Protein AF-0000000067790589 (afdb_homodimer)

Structure (mmCIF, N/CA/C/O backbone):
data_AF-0000000067790589-model_v1
#
loop_
_entity.id
_entity.type
_entity.pdbx_description
1 polymer 'Uncharacterized protein'
#
loop_
_atom_site.group_PDB
_atom_site.id
_atom_site.type_symbol
_atom_site.label_atom_id
_atom_site.label_alt_id
_atom_site.label_comp_id
_atom_site.label_asym_id
_atom_site.label_entity_id
_atom_site.label_seq_id
_atom_site.pdbx_PDB_ins_code
_atom_site.Cartn_x
_atom_site.Cartn_y
_atom_site.Cartn_z
_atom_site.occupancy
_atom_site.B_iso_or_equiv
_atom_site.auth_seq_id
_atom_site.auth_comp_id
_atom_site.auth_asym_id
_atom_site.auth_atom_id
_atom_site.pdbx_PDB_model_num
ATOM 1 N N . MET A 1 1 ? -19.859 -0.576 -11.078 1 36.59 1 MET A N 1
ATOM 2 C CA . MET A 1 1 ? -18.656 -1.273 -10.641 1 36.59 1 MET A CA 1
ATOM 3 C C . MET A 1 1 ? -17.875 -1.793 -11.844 1 36.59 1 MET A C 1
ATOM 5 O O . MET A 1 1 ? -18.453 -2.287 -12.805 1 36.59 1 MET A O 1
ATOM 9 N N . THR A 1 2 ? -16.625 -1.281 -12.133 1 49.28 2 THR A N 1
ATOM 10 C CA . THR A 1 2 ? -15.805 -1.494 -13.312 1 49.28 2 THR A CA 1
ATOM 11 C C . THR A 1 2 ? -15.609 -2.984 -13.578 1 49.28 2 THR A C 1
ATOM 13 O O . THR A 1 2 ? -15.547 -3.785 -12.641 1 49.28 2 THR A O 1
ATOM 16 N N . ASP A 1 3 ? -16.203 -3.479 -14.578 1 63.94 3 ASP A N 1
ATOM 17 C CA . ASP A 1 3 ? -15.977 -4.762 -15.234 1 63.94 3 ASP A CA 1
ATOM 18 C C . ASP A 1 3 ? -14.492 -5.137 -15.227 1 63.94 3 ASP A C 1
ATOM 20 O O . ASP A 1 3 ? -13.766 -4.809 -16.156 1 63.94 3 ASP A O 1
ATOM 24 N N . LEU A 1 4 ? -13.922 -5.465 -13.883 1 77.06 4 LEU A N 1
ATOM 25 C CA . LEU A 1 4 ? -12.516 -5.863 -13.805 1 77.06 4 LEU A CA 1
ATOM 26 C C . LEU A 1 4 ? -12.258 -7.094 -14.672 1 77.06 4 LEU A C 1
ATOM 28 O O . LEU A 1 4 ? -12.891 -8.133 -14.484 1 77.06 4 LEU A O 1
ATOM 32 N N . LYS A 1 5 ? -11.672 -6.82 -15.797 1 89.75 5 LYS A N 1
ATOM 33 C CA . LYS A 1 5 ? -11.188 -7.953 -16.578 1 89.75 5 LYS A CA 1
ATOM 34 C C . LYS A 1 5 ? -9.867 -8.477 -16.031 1 89.75 5 LYS A C 1
ATOM 36 O O . LYS A 1 5 ? -8.867 -7.754 -16 1 89.75 5 LYS A O 1
ATOM 41 N N . ILE A 1 6 ? -9.914 -9.758 -15.602 1 95.38 6 ILE A N 1
ATOM 42 C CA . ILE A 1 6 ? -8.773 -10.359 -14.93 1 95.38 6 ILE A CA 1
ATOM 43 C C . ILE A 1 6 ? -8.312 -11.594 -15.703 1 95.38 6 ILE A C 1
ATOM 45 O O . ILE A 1 6 ? -9.125 -12.344 -16.234 1 95.38 6 ILE A O 1
ATOM 49 N N . LYS A 1 7 ? -7.023 -11.688 -15.781 1 95.75 7 L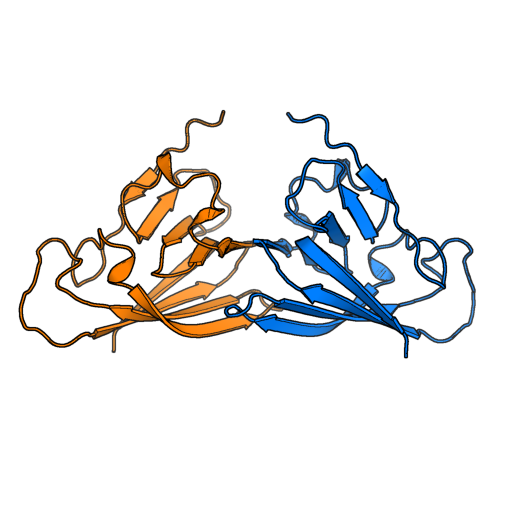YS A N 1
ATOM 50 C CA . LYS A 1 7 ? -6.41 -12.867 -16.375 1 95.75 7 LYS A CA 1
ATOM 51 C C . LYS A 1 7 ? -5.414 -13.516 -15.422 1 95.75 7 LYS A C 1
ATOM 53 O O . LYS A 1 7 ? -4.68 -12.828 -14.719 1 95.75 7 LYS A O 1
ATOM 58 N N . GLU A 1 8 ? -5.414 -14.828 -15.438 1 97.19 8 GLU A N 1
ATOM 59 C CA . GLU A 1 8 ? -4.434 -15.547 -14.633 1 97.19 8 GLU A CA 1
ATOM 60 C C . GLU A 1 8 ? -3.049 -15.492 -15.266 1 97.19 8 GLU A C 1
ATOM 62 O O . GLU A 1 8 ? -2.92 -15.586 -16.484 1 97.19 8 GLU A O 1
ATOM 67 N N . LEU A 1 9 ? -2.055 -15.352 -14.445 1 97.56 9 LEU A N 1
ATOM 68 C CA . LEU A 1 9 ? -0.673 -15.422 -14.906 1 97.56 9 LEU A CA 1
ATOM 69 C C . LEU A 1 9 ? -0.023 -16.734 -14.5 1 97.56 9 LEU A C 1
ATOM 71 O O . LEU A 1 9 ? -0.285 -17.25 -13.406 1 97.56 9 LEU A O 1
ATOM 75 N N . ASP A 1 10 ? 0.866 -17.172 -15.352 1 97.38 10 ASP A N 1
ATOM 76 C CA . ASP A 1 10 ? 1.586 -18.406 -15.062 1 97.38 10 ASP A CA 1
ATOM 77 C C . ASP A 1 10 ? 3.023 -18.109 -14.633 1 97.38 10 ASP A C 1
ATOM 79 O O . ASP A 1 10 ? 3.631 -17.141 -15.094 1 97.38 10 ASP A O 1
ATOM 83 N N . THR A 1 11 ? 3.549 -18.969 -13.789 1 98 11 THR A N 1
ATOM 84 C CA . THR A 1 11 ? 4.98 -19.047 -13.523 1 98 11 THR A CA 1
ATOM 85 C C . THR A 1 11 ? 5.598 -20.219 -14.297 1 98 11 THR A C 1
ATOM 87 O O . THR A 1 11 ? 4.895 -20.938 -15.008 1 98 11 THR A O 1
ATOM 90 N N . LYS A 1 12 ? 6.879 -20.344 -14.141 1 96.88 12 LYS A N 1
ATOM 91 C CA . LYS A 1 12 ? 7.504 -21.5 -14.781 1 96.88 12 LYS A CA 1
ATOM 92 C C . LYS A 1 12 ? 6.984 -22.812 -14.18 1 96.88 12 LYS A C 1
ATOM 94 O O . LYS A 1 12 ? 7.141 -23.875 -14.773 1 96.88 12 LYS A O 1
ATOM 99 N N . TYR A 1 13 ? 6.262 -22.719 -13.055 1 97.12 13 TYR A N 1
ATOM 100 C CA . TYR A 1 13 ? 5.742 -23.906 -12.383 1 97.12 13 TYR A CA 1
ATOM 101 C C . TYR A 1 13 ? 4.246 -24.062 -12.641 1 97.12 13 TYR A C 1
ATOM 103 O O . TYR A 1 13 ? 3.59 -24.906 -12.023 1 97.12 13 TYR A O 1
ATOM 111 N N . GLY A 1 14 ? 3.795 -23.125 -13.547 1 97.31 14 GLY A N 1
ATOM 112 C CA . GLY A 1 14 ? 2.377 -23.188 -13.859 1 97.31 14 GLY A CA 1
ATOM 113 C C . GLY A 1 14 ? 1.562 -22.125 -13.133 1 97.31 14 GLY A C 1
ATOM 114 O O . GLY A 1 14 ? 2.109 -21.125 -12.68 1 97.31 14 GLY A O 1
ATOM 115 N N . ARG A 1 15 ? 0.257 -22.391 -13.117 1 98.06 15 ARG A N 1
ATOM 116 C CA . ARG A 1 15 ? -0.69 -21.453 -12.508 1 98.06 15 ARG A CA 1
ATOM 117 C C . ARG A 1 15 ? -0.821 -21.719 -11.008 1 98.06 15 ARG A C 1
ATOM 119 O O . ARG A 1 15 ? -1.031 -22.859 -10.586 1 98.06 15 ARG A O 1
ATOM 126 N N . ILE A 1 16 ? -0.668 -20.703 -10.297 1 98.06 16 ILE A N 1
ATOM 127 C CA . ILE A 1 16 ? -0.852 -20.844 -8.852 1 98.06 16 ILE A CA 1
ATOM 128 C C . ILE A 1 16 ? -2.326 -20.656 -8.5 1 98.06 16 ILE A C 1
ATOM 130 O O . ILE A 1 16 ? -2.877 -19.562 -8.648 1 98.06 16 ILE A O 1
ATOM 134 N N . PHE A 1 17 ? -2.977 -21.562 -7.992 1 95.44 17 PHE A N 1
ATOM 135 C CA . PHE A 1 17 ? -4.414 -21.438 -7.797 1 95.44 17 PHE A CA 1
ATOM 136 C C . PHE A 1 17 ? -4.746 -21.234 -6.324 1 95.44 17 PHE A C 1
ATOM 138 O O . PHE A 1 17 ? -5.812 -20.719 -5.988 1 95.44 17 PHE A O 1
ATOM 145 N N . SER A 1 18 ? -3.881 -21.656 -5.441 1 92.69 18 SER A N 1
ATOM 146 C CA . SER A 1 18 ? -4.176 -21.547 -4.016 1 92.69 18 SER A CA 1
ATOM 147 C C . SER A 1 18 ? -3.352 -20.453 -3.363 1 92.69 18 SER A C 1
ATOM 149 O O . SER A 1 18 ? -2.125 -20.438 -3.482 1 92.69 18 SER A O 1
ATOM 151 N N . ARG A 1 19 ? -4.027 -19.688 -2.539 1 89.81 19 ARG A N 1
ATOM 152 C CA . ARG A 1 19 ? -3.305 -18.656 -1.805 1 89.81 19 ARG A CA 1
ATOM 153 C C . ARG A 1 19 ? -2.41 -19.266 -0.733 1 89.81 19 ARG A C 1
ATOM 155 O O . ARG A 1 19 ? -1.358 -18.719 -0.405 1 89.81 19 ARG A O 1
ATOM 162 N N . ASP A 1 20 ? -2.729 -20.406 -0.233 1 94.25 20 ASP A N 1
ATOM 163 C CA . ASP A 1 20 ? -1.965 -21.078 0.813 1 94.25 20 ASP A CA 1
ATOM 164 C C . ASP A 1 20 ? -0.622 -21.562 0.282 1 94.25 20 ASP A C 1
ATOM 166 O O . ASP A 1 20 ? 0.265 -21.922 1.059 1 94.25 20 ASP A O 1
ATOM 170 N N . ALA A 1 21 ? -0.488 -21.578 -1.022 1 96.75 21 ALA A N 1
ATOM 171 C CA . ALA A 1 21 ? 0.742 -22.062 -1.645 1 96.75 21 ALA A CA 1
ATOM 172 C C . ALA A 1 21 ? 1.845 -21.016 -1.569 1 96.75 21 ALA A C 1
ATOM 174 O O . ALA A 1 21 ? 3.025 -21.328 -1.743 1 96.75 21 ALA A O 1
ATOM 175 N N . LEU A 1 22 ? 1.503 -19.75 -1.398 1 97.81 22 LEU A N 1
ATOM 176 C CA . LEU A 1 22 ? 2.467 -18.656 -1.395 1 97.81 22 LEU A CA 1
ATOM 177 C C . LEU A 1 22 ? 2.684 -18.125 0.019 1 97.81 22 LEU A C 1
ATOM 179 O O . LEU A 1 22 ? 1.873 -17.344 0.523 1 97.81 22 LEU A O 1
ATOM 183 N N . ILE A 1 23 ? 3.83 -18.484 0.605 1 98.06 23 ILE A N 1
ATOM 184 C CA . ILE A 1 23 ? 4.184 -18 1.934 1 98.06 23 ILE A CA 1
ATOM 185 C C . ILE A 1 23 ? 5.285 -16.938 1.821 1 98.06 23 ILE A C 1
ATOM 187 O O . ILE A 1 23 ? 6.352 -17.203 1.264 1 98.06 23 ILE A O 1
ATOM 191 N N . ILE A 1 24 ? 5.062 -15.797 2.371 1 98.25 24 ILE A N 1
ATOM 192 C CA . ILE A 1 24 ? 6.031 -14.711 2.283 1 98.25 24 ILE A CA 1
ATOM 193 C C . ILE A 1 24 ? 7.223 -15.008 3.191 1 98.25 24 ILE A C 1
ATOM 195 O O . ILE A 1 24 ? 7.055 -15.25 4.387 1 98.25 24 ILE A O 1
ATOM 199 N N . ARG A 1 25 ? 8.336 -14.938 2.607 1 97.88 25 ARG A N 1
ATOM 200 C CA . ARG A 1 25 ? 9.578 -15.086 3.357 1 97.88 25 ARG A CA 1
ATOM 201 C C . ARG A 1 25 ? 10.195 -13.734 3.68 1 97.88 25 ARG A C 1
ATOM 203 O O . ARG A 1 25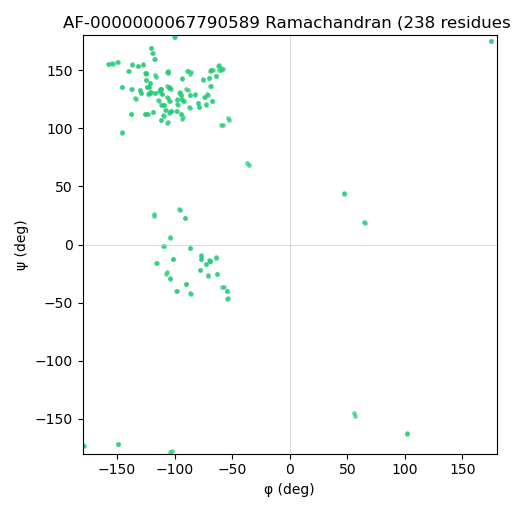 ? 10.789 -13.547 4.746 1 97.88 25 ARG A O 1
ATOM 210 N N . ASP A 1 26 ? 10.125 -12.875 2.736 1 97.75 26 ASP A N 1
ATOM 211 C CA . ASP A 1 26 ? 10.656 -11.523 2.859 1 97.75 26 ASP A CA 1
ATOM 212 C C . ASP A 1 26 ? 9.922 -10.555 1.932 1 97.75 26 ASP A C 1
ATOM 214 O O . ASP A 1 26 ? 9.312 -10.977 0.947 1 97.75 26 ASP A O 1
ATOM 218 N N . TYR A 1 27 ? 9.969 -9.359 2.332 1 98.5 27 TYR A N 1
ATOM 219 C CA . TYR A 1 27 ? 9.43 -8.32 1.464 1 98.5 27 TYR A CA 1
ATOM 220 C C . TYR A 1 27 ? 10.164 -7 1.659 1 98.5 27 TYR A C 1
ATOM 222 O O . TYR A 1 27 ? 10.789 -6.781 2.699 1 98.5 27 TYR A O 1
ATOM 230 N N . SER A 1 28 ? 10.078 -6.195 0.635 1 98 28 SER A N 1
ATOM 231 C CA . SER A 1 28 ? 10.633 -4.844 0.69 1 98 28 SER A CA 1
ATOM 232 C C . SER A 1 28 ? 9.781 -3.871 -0.125 1 98 28 SER A C 1
ATOM 234 O O . SER A 1 28 ? 9.336 -4.199 -1.227 1 98 28 SER A O 1
ATOM 236 N N . ILE A 1 29 ? 9.531 -2.723 0.459 1 97.88 29 ILE A N 1
ATOM 237 C CA . ILE A 1 29 ? 8.867 -1.611 -0.217 1 97.88 29 ILE A CA 1
ATOM 238 C C . ILE A 1 29 ? 9.758 -0.369 -0.151 1 97.88 29 ILE A C 1
ATOM 240 O O . ILE A 1 29 ? 10.039 0.143 0.936 1 97.88 29 ILE A O 1
ATOM 244 N N . GLN A 1 30 ? 10.227 0 -1.252 1 97.69 30 GLN A N 1
ATOM 245 C CA . GLN A 1 30 ? 11.023 1.213 -1.38 1 97.69 30 GLN A CA 1
ATOM 246 C C . GLN A 1 30 ? 10.219 2.34 -2.021 1 97.69 30 GLN A C 1
ATOM 248 O O . GLN A 1 30 ? 9.578 2.141 -3.055 1 97.69 30 GLN A O 1
ATOM 253 N N . LEU A 1 31 ? 10.312 3.496 -1.479 1 97.31 31 LEU A N 1
ATOM 254 C CA . LEU A 1 31 ? 9.469 4.586 -1.958 1 97.31 31 LEU A CA 1
ATOM 255 C C . LEU A 1 31 ? 10.156 5.355 -3.08 1 97.31 31 LEU A C 1
ATOM 257 O O . LEU A 1 31 ? 9.492 5.906 -3.959 1 97.31 31 LEU A O 1
ATOM 261 N N . ALA A 1 32 ? 11.531 5.5 -3.057 1 93.19 32 ALA A N 1
ATOM 262 C CA . ALA A 1 32 ? 12.211 6.312 -4.062 1 93.19 32 ALA A CA 1
ATOM 263 C C . ALA A 1 32 ? 13.484 5.629 -4.551 1 93.19 32 ALA A C 1
ATOM 265 O O . ALA A 1 32 ? 14.445 5.473 -3.793 1 93.19 32 ALA A O 1
ATOM 266 N N . PRO A 1 33 ? 13.555 5.148 -5.91 1 95.19 33 PRO A N 1
ATOM 267 C CA . PRO A 1 33 ? 12.391 4.867 -6.758 1 95.19 33 PRO A CA 1
ATOM 268 C C . PRO A 1 33 ? 11.453 3.822 -6.148 1 95.19 33 PRO A C 1
ATOM 270 O O . PRO A 1 33 ? 11.898 2.953 -5.395 1 95.19 33 PRO A O 1
ATOM 273 N N . MET A 1 34 ? 10.242 3.932 -6.465 1 96.19 34 MET A N 1
ATOM 274 C CA . MET A 1 34 ? 9.289 3.023 -5.836 1 96.19 34 MET A CA 1
ATOM 275 C C . MET A 1 34 ? 9.438 1.611 -6.391 1 96.19 34 MET A C 1
ATOM 277 O O . MET A 1 34 ? 9.297 1.396 -7.598 1 96.19 34 MET A O 1
ATOM 281 N N . MET A 1 35 ? 9.719 0.701 -5.551 1 98.38 35 MET A N 1
ATOM 282 C CA . MET A 1 35 ? 9.891 -0.715 -5.867 1 98.38 35 MET A CA 1
ATOM 283 C C . MET A 1 35 ? 9.266 -1.592 -4.789 1 98.38 35 MET A C 1
ATOM 285 O O . MET A 1 35 ? 9.211 -1.205 -3.619 1 98.38 35 MET A O 1
ATOM 289 N N . VAL A 1 36 ? 8.805 -2.711 -5.18 1 98.75 36 VAL A N 1
ATOM 290 C CA . VAL A 1 36 ? 8.25 -3.705 -4.27 1 98.75 36 VAL A CA 1
ATOM 291 C C . VAL A 1 36 ? 8.82 -5.082 -4.598 1 98.75 36 VAL A C 1
ATOM 293 O O . VAL A 1 36 ? 8.758 -5.527 -5.746 1 98.75 36 VAL A O 1
ATOM 296 N N . ASN A 1 37 ? 9.383 -5.711 -3.664 1 98.81 37 ASN A N 1
ATOM 297 C CA . ASN A 1 37 ? 9.867 -7.078 -3.816 1 98.81 37 ASN A CA 1
ATOM 298 C C . ASN A 1 37 ? 9.234 -8.016 -2.791 1 98.81 37 ASN A C 1
ATOM 300 O O . ASN A 1 37 ? 9.234 -7.723 -1.594 1 98.81 37 ASN A O 1
ATOM 304 N N . ILE A 1 38 ? 8.727 -9.086 -3.25 1 98.75 38 ILE A N 1
ATOM 305 C CA . ILE A 1 38 ? 8.117 -10.086 -2.389 1 98.75 38 ILE A CA 1
ATOM 306 C C . ILE A 1 38 ? 8.758 -11.445 -2.637 1 98.75 38 ILE A C 1
ATOM 308 O O . ILE A 1 38 ? 8.625 -12.016 -3.723 1 98.75 38 ILE A O 1
ATOM 312 N N . LYS A 1 39 ? 9.461 -11.938 -1.691 1 98.62 39 LYS A N 1
ATOM 313 C CA . LYS A 1 39 ? 10.055 -13.273 -1.732 1 98.62 39 LYS A CA 1
ATOM 314 C C . LYS A 1 39 ? 9.148 -14.297 -1.052 1 98.62 39 LYS A C 1
ATOM 316 O O . LYS A 1 39 ? 8.719 -14.094 0.087 1 98.62 39 LYS A O 1
ATOM 321 N N . THR A 1 40 ? 8.914 -15.375 -1.81 1 98.44 40 THR A N 1
ATOM 322 C CA . THR A 1 40 ? 7.941 -16.328 -1.277 1 98.44 40 THR A CA 1
ATOM 323 C C . THR A 1 40 ? 8.484 -17.75 -1.349 1 98.44 40 THR A C 1
ATOM 325 O O . THR A 1 40 ? 9.375 -18.047 -2.146 1 98.44 40 THR A O 1
ATOM 328 N N . SER A 1 41 ? 7.98 -18.531 -0.469 1 98.44 41 SER A N 1
ATOM 329 C CA . SER A 1 41 ? 8.016 -19.984 -0.623 1 98.44 41 SER A CA 1
ATOM 330 C C . SER A 1 41 ? 6.754 -20.5 -1.31 1 98.44 41 SER A C 1
ATOM 332 O O . SER A 1 41 ? 5.641 -20.234 -0.857 1 98.44 41 SER A O 1
ATOM 334 N N . LEU A 1 42 ? 6.914 -21.203 -2.416 1 98.25 42 LEU A N 1
ATOM 335 C CA . LEU A 1 42 ? 5.793 -21.703 -3.213 1 98.25 42 LEU A CA 1
ATOM 336 C C . LEU A 1 42 ? 5.664 -23.219 -3.096 1 98.25 42 LEU A C 1
ATOM 338 O O . LEU A 1 42 ? 6.602 -23.953 -3.412 1 98.25 42 LEU A O 1
ATOM 342 N N . SER A 1 43 ? 4.523 -23.641 -2.607 1 97.94 43 SER A N 1
ATOM 343 C CA . SER A 1 43 ? 4.176 -25.062 -2.66 1 97.94 43 SER A CA 1
ATOM 344 C C . SER A 1 43 ? 3.66 -25.453 -4.039 1 97.94 43 SER A C 1
ATOM 346 O O . SER A 1 43 ? 2.637 -24.938 -4.496 1 97.94 43 SER A O 1
ATOM 348 N N . LEU A 1 44 ? 4.273 -26.359 -4.672 1 97.56 44 LEU A N 1
ATOM 349 C CA . LEU A 1 44 ? 3.926 -26.734 -6.039 1 97.56 44 LEU A CA 1
ATOM 350 C C . LEU A 1 44 ? 2.619 -27.516 -6.074 1 97.56 44 LEU A C 1
ATOM 352 O O . LEU A 1 44 ? 2.008 -27.656 -7.133 1 97.56 44 LEU A O 1
ATOM 356 N N . ARG A 1 45 ? 2.207 -28.016 -4.938 1 96.56 45 ARG A N 1
ATOM 357 C CA . ARG A 1 45 ? 0.913 -28.688 -4.859 1 96.56 45 ARG A CA 1
ATOM 358 C C . ARG A 1 45 ? -0.224 -27.719 -5.168 1 96.56 45 ARG A C 1
ATOM 360 O O . ARG A 1 45 ? -1.311 -28.125 -5.57 1 96.56 45 ARG A O 1
ATOM 367 N N . GLY A 1 46 ? 0.079 -26.422 -4.922 1 96.94 46 GLY A N 1
ATOM 368 C CA . GLY A 1 46 ? -0.931 -25.391 -5.16 1 96.94 46 GLY A CA 1
ATOM 369 C C . GLY A 1 46 ? -0.874 -24.812 -6.559 1 96.94 46 GLY A C 1
ATOM 370 O O . GLY A 1 46 ? -1.347 -23.703 -6.793 1 96.94 46 GLY A O 1
ATOM 371 N N . CYS A 1 47 ? -0.276 -25.609 -7.516 1 97.31 47 CYS A N 1
ATOM 372 C CA . CYS A 1 47 ? -0.14 -25.141 -8.891 1 97.31 47 CYS A CA 1
ATOM 373 C C . CYS A 1 47 ? -0.88 -26.062 -9.852 1 97.31 47 CYS A C 1
ATOM 375 O O . CYS A 1 47 ? -1.294 -27.156 -9.469 1 97.31 47 CYS A O 1
ATOM 377 N N . ILE A 1 48 ? -1.077 -25.547 -11.055 1 97.06 48 ILE A N 1
ATOM 378 C CA . ILE A 1 48 ? -1.587 -26.312 -12.18 1 97.06 48 ILE A CA 1
ATOM 379 C C . ILE A 1 48 ? -0.556 -26.328 -13.312 1 97.06 48 ILE A C 1
ATOM 381 O O . ILE A 1 48 ? -0.314 -25.297 -13.945 1 97.06 48 ILE A O 1
ATOM 385 N N . PRO A 1 49 ? -0.035 -27.453 -13.594 1 96 49 PRO A N 1
ATOM 386 C CA . PRO A 1 49 ? -0.253 -28.766 -12.977 1 96 49 PRO A CA 1
ATOM 387 C C . PRO A 1 49 ? 0.298 -28.859 -11.555 1 96 49 PRO A C 1
ATOM 389 O O . PRO A 1 49 ? 1.287 -28.203 -11.234 1 96 49 PRO A O 1
ATOM 392 N N . SER A 1 50 ? -0.367 -29.656 -10.797 1 95.19 50 SER A N 1
ATOM 393 C CA . SER A 1 50 ? 0.057 -29.859 -9.422 1 95.19 50 SER A CA 1
ATOM 394 C C . SER A 1 50 ? 1.191 -30.891 -9.336 1 95.19 50 SER A C 1
ATOM 396 O O . SER A 1 50 ? 1.156 -31.922 -10.008 1 95.19 50 SER A O 1
ATOM 398 N N . ILE A 1 51 ? 2.273 -30.578 -8.664 1 93.25 51 ILE A N 1
ATOM 399 C CA . ILE A 1 51 ? 3.363 -31.516 -8.391 1 93.25 51 ILE A CA 1
ATOM 400 C C . ILE A 1 51 ? 3.355 -31.891 -6.914 1 93.25 51 ILE A C 1
ATOM 402 O O . ILE A 1 51 ? 3.604 -31.047 -6.047 1 93.25 51 ILE A O 1
ATOM 406 N N . LYS A 1 52 ? 3.129 -33.062 -6.75 1 90.75 52 LYS A N 1
ATOM 407 C CA . LYS A 1 52 ? 3.057 -33.562 -5.379 1 90.75 52 LYS A CA 1
ATOM 408 C C . LYS A 1 52 ? 4.43 -34 -4.875 1 90.75 52 LYS A C 1
ATOM 410 O O . LYS A 1 52 ? 5.293 -34.375 -5.664 1 90.75 52 LYS A O 1
ATOM 415 N N . ASP A 1 53 ? 4.676 -33.875 -3.594 1 91.94 53 ASP A N 1
ATOM 416 C CA . ASP A 1 53 ? 5.859 -34.375 -2.908 1 91.94 53 ASP A CA 1
ATOM 417 C C . ASP A 1 53 ? 7.121 -33.688 -3.389 1 91.94 53 ASP A C 1
ATOM 419 O O . ASP A 1 53 ? 8.164 -34.312 -3.588 1 91.94 53 ASP A O 1
ATOM 423 N N . ALA A 1 54 ? 7.059 -32.656 -3.949 1 94.75 54 ALA A N 1
ATOM 424 C CA . ALA A 1 54 ? 8.211 -31.812 -4.27 1 94.75 54 ALA A CA 1
ATOM 425 C C . ALA A 1 54 ? 8.438 -30.781 -3.184 1 94.75 54 ALA A C 1
ATOM 427 O O . ALA A 1 54 ? 7.492 -30.328 -2.537 1 94.75 54 ALA A O 1
ATOM 428 N N . PRO A 1 55 ? 9.648 -30.5 -2.908 1 96.31 55 PRO A N 1
ATOM 429 C CA . PRO A 1 55 ? 9.898 -29.406 -1.955 1 96.31 55 PRO A CA 1
ATOM 430 C C . PRO A 1 55 ? 9.375 -28.062 -2.441 1 96.31 55 PRO A C 1
ATOM 432 O O . PRO A 1 55 ? 9.234 -27.844 -3.648 1 96.31 55 PRO A O 1
ATOM 435 N N . ASP A 1 56 ? 9.086 -27.25 -1.537 1 97.69 56 ASP A N 1
ATOM 436 C CA . ASP A 1 56 ? 8.719 -25.875 -1.897 1 97.69 56 ASP A CA 1
ATOM 437 C C . ASP A 1 56 ? 9.852 -25.188 -2.646 1 97.69 56 ASP A C 1
ATOM 439 O O . ASP A 1 56 ? 11.023 -25.484 -2.426 1 97.69 56 ASP A O 1
ATOM 443 N N . VAL A 1 57 ? 9.5 -24.297 -3.488 1 98.12 57 VAL A N 1
ATOM 444 C CA . VAL A 1 57 ? 10.492 -23.547 -4.242 1 98.12 57 VAL A CA 1
ATOM 445 C C . VAL A 1 57 ? 10.383 -22.062 -3.896 1 98.12 57 VAL A C 1
ATOM 447 O O . VAL A 1 57 ? 9.367 -21.609 -3.348 1 98.12 57 VAL A O 1
ATOM 450 N N . CYS A 1 58 ? 11.461 -21.328 -4.16 1 98.12 58 CYS A N 1
ATOM 451 C CA . CYS A 1 58 ? 11.469 -19.891 -3.898 1 98.12 58 CYS A CA 1
ATOM 452 C C . CYS A 1 58 ? 11.172 -19.094 -5.164 1 98.12 58 CYS A C 1
ATOM 454 O O . CYS A 1 58 ? 11.797 -19.312 -6.203 1 98.12 58 CYS A O 1
ATOM 456 N N . ILE A 1 59 ? 10.227 -18.281 -5.133 1 98.44 59 ILE A N 1
ATOM 457 C CA . ILE A 1 59 ? 9.938 -17.344 -6.207 1 98.44 59 ILE A CA 1
ATOM 458 C C . ILE A 1 59 ? 9.914 -15.914 -5.656 1 98.44 59 ILE A C 1
ATOM 460 O O . ILE A 1 59 ? 9.375 -15.672 -4.574 1 98.44 59 ILE A O 1
ATOM 464 N N . GLU A 1 60 ? 10.508 -15.016 -6.336 1 98.75 60 GLU A N 1
ATOM 465 C CA . GLU A 1 60 ? 10.484 -13.602 -5.984 1 98.75 60 GLU A CA 1
ATOM 466 C C . GLU A 1 60 ? 9.742 -12.781 -7.035 1 98.75 60 GLU A C 1
ATOM 468 O O . GLU A 1 60 ? 10.031 -12.883 -8.234 1 98.75 60 GLU A O 1
ATOM 473 N N . PHE A 1 61 ? 8.781 -12.086 -6.609 1 98.81 61 PHE A N 1
ATOM 474 C CA . PHE A 1 61 ? 8.062 -11.133 -7.449 1 98.81 61 PHE A CA 1
ATOM 475 C C . PHE A 1 61 ? 8.641 -9.734 -7.297 1 98.81 61 PHE A C 1
ATOM 477 O O . PHE A 1 61 ? 8.484 -9.102 -6.25 1 98.81 61 PHE A O 1
ATOM 484 N N . CYS A 1 62 ? 9.25 -9.219 -8.328 1 98.81 62 CYS A N 1
ATOM 485 C CA . CYS A 1 62 ? 9.938 -7.934 -8.281 1 98.81 62 CYS A CA 1
ATOM 486 C C . CYS A 1 62 ? 9.195 -6.898 -9.125 1 98.81 62 CYS A C 1
ATOM 488 O O . CYS A 1 62 ? 9.062 -7.062 -10.336 1 98.81 62 CYS A O 1
ATOM 490 N N . PHE A 1 63 ? 8.789 -5.879 -8.484 1 98.62 63 PHE A N 1
ATOM 491 C CA . PHE A 1 63 ? 8.109 -4.793 -9.188 1 98.62 63 PHE A CA 1
ATOM 492 C C . PHE A 1 63 ? 8.977 -3.539 -9.211 1 98.62 63 PHE A C 1
ATOM 494 O O . PHE A 1 63 ? 9.422 -3.068 -8.164 1 98.62 63 PHE A O 1
ATOM 501 N N . SER A 1 64 ? 9.148 -3 -10.305 1 97.75 64 SER A N 1
ATOM 502 C CA . SER A 1 64 ? 9.828 -1.722 -10.492 1 97.75 64 SER A CA 1
ATOM 503 C C . SER A 1 64 ? 8.914 -0.697 -11.148 1 97.75 64 SER A C 1
ATOM 505 O O . SER A 1 64 ? 7.797 -1.027 -11.562 1 97.75 64 SER A O 1
ATOM 507 N N . ASP A 1 65 ? 9.344 0.626 -11.172 1 96 65 ASP A N 1
ATOM 508 C CA . ASP A 1 65 ? 8.516 1.693 -11.734 1 96 65 ASP A CA 1
ATOM 509 C C . ASP A 1 65 ? 7.082 1.607 -11.219 1 96 65 ASP A C 1
ATOM 511 O O . ASP A 1 65 ? 6.133 1.66 -12 1 96 65 ASP A O 1
ATOM 515 N N . VAL A 1 66 ? 7.043 1.366 -9.953 1 97.19 66 VAL A N 1
ATOM 516 C CA . VAL A 1 66 ? 5.734 1.176 -9.336 1 97.19 66 VAL A CA 1
ATOM 517 C C . VAL A 1 66 ? 4.992 2.508 -9.273 1 97.19 66 VAL A C 1
ATOM 519 O O . VAL A 1 66 ? 5.559 3.523 -8.859 1 97.19 66 VAL A O 1
ATOM 522 N N . GLU A 1 67 ? 3.797 2.486 -9.75 1 95.62 67 GLU A N 1
ATOM 523 C CA . GLU A 1 67 ? 2.914 3.646 -9.656 1 95.62 67 GLU A CA 1
ATOM 524 C C . GLU A 1 67 ? 2.168 3.672 -8.328 1 95.62 67 GLU A C 1
ATOM 526 O O . GLU A 1 67 ? 2.012 4.73 -7.719 1 95.62 67 GLU A O 1
ATOM 531 N N . ASN A 1 68 ? 1.719 2.537 -7.953 1 97.19 68 ASN A N 1
ATOM 532 C CA . ASN A 1 68 ? 1.063 2.398 -6.656 1 97.19 68 ASN A CA 1
ATOM 533 C C . ASN A 1 68 ? 1.105 0.957 -6.16 1 97.19 68 ASN A C 1
ATOM 535 O O . ASN A 1 68 ? 1.241 0.025 -6.953 1 97.19 68 ASN A O 1
ATOM 539 N N . VAL A 1 69 ? 1.013 0.815 -4.898 1 98.5 69 VAL A N 1
ATOM 540 C CA . VAL A 1 69 ? 0.891 -0.479 -4.238 1 98.5 69 VAL A CA 1
ATOM 541 C C . VAL A 1 69 ? -0.151 -0.395 -3.123 1 98.5 69 VAL A C 1
ATOM 543 O O . VAL A 1 69 ? -0.172 0.571 -2.355 1 98.5 69 VAL A O 1
ATOM 546 N N . SER A 1 70 ? -0.96 -1.353 -3.111 1 98.38 70 SER A N 1
ATOM 547 C CA . SER A 1 70 ? -1.91 -1.541 -2.02 1 98.38 70 SER A CA 1
ATOM 548 C C . SER A 1 70 ? -1.733 -2.906 -1.362 1 98.38 70 SER A C 1
ATOM 550 O O . SER A 1 70 ? -1.561 -3.914 -2.051 1 98.38 70 SER A O 1
ATOM 552 N N . ILE A 1 71 ? -1.759 -2.898 -0.056 1 98.62 71 ILE A N 1
ATOM 553 C CA . ILE A 1 71 ? -1.642 -4.137 0.709 1 98.62 71 ILE A CA 1
ATOM 554 C C . ILE A 1 71 ? -2.863 -4.305 1.608 1 98.62 71 ILE A C 1
ATOM 556 O O . ILE A 1 71 ? -3.246 -3.377 2.326 1 98.62 71 ILE A O 1
ATOM 560 N N . TYR A 1 72 ? -3.42 -5.469 1.523 1 97.5 72 TYR A N 1
ATOM 561 C CA . TYR A 1 72 ? -4.59 -5.816 2.32 1 97.5 72 TYR A CA 1
ATOM 562 C C . TYR A 1 72 ? -4.344 -7.086 3.125 1 97.5 72 TYR A C 1
ATOM 564 O O . TYR A 1 72 ? -3.635 -7.988 2.674 1 97.5 72 TYR A O 1
ATOM 572 N N . LYS A 1 73 ? -4.965 -7.113 4.27 1 94.06 73 LYS A N 1
ATOM 573 C CA . LYS A 1 73 ? -5.215 -8.453 4.797 1 94.06 73 LYS A CA 1
ATOM 574 C C . LYS A 1 73 ? -6.152 -9.234 3.883 1 94.06 73 LYS A C 1
ATOM 576 O O . LYS A 1 73 ? -7.086 -8.672 3.307 1 94.06 73 LYS A O 1
ATOM 581 N N . ILE A 1 74 ? -5.906 -10.477 3.812 1 90.69 74 ILE A N 1
ATOM 582 C CA . ILE A 1 74 ? -6.594 -11.305 2.824 1 90.69 74 ILE A CA 1
ATOM 583 C C . ILE A 1 74 ? -8.102 -11.141 2.975 1 90.69 74 ILE A C 1
ATOM 585 O O . ILE A 1 74 ? -8.82 -10.992 1.983 1 90.69 74 ILE A O 1
ATOM 589 N N . ASP A 1 75 ? -8.664 -11.062 4.152 1 89.25 75 ASP A N 1
ATOM 590 C CA . ASP A 1 75 ? -10.102 -11.008 4.398 1 89.25 75 ASP A CA 1
ATOM 591 C C . ASP A 1 75 ? -10.664 -9.617 4.109 1 89.25 75 ASP A C 1
ATOM 593 O O . ASP A 1 75 ? -11.883 -9.438 4.016 1 89.25 75 ASP A O 1
ATOM 597 N N . ASP A 1 76 ? -9.836 -8.672 3.885 1 90.81 76 ASP A N 1
ATOM 598 C CA . ASP A 1 76 ? -10.281 -7.293 3.721 1 90.81 76 ASP A CA 1
ATOM 599 C C . ASP A 1 76 ? -10.117 -6.832 2.273 1 90.81 76 ASP A C 1
ATOM 601 O O . ASP A 1 76 ? -10.383 -5.676 1.95 1 90.81 76 ASP A O 1
ATOM 605 N N . PHE A 1 77 ? -9.602 -7.695 1.421 1 94.25 77 PHE A N 1
ATOM 606 C CA . PHE A 1 77 ? -9.438 -7.336 0.019 1 94.25 77 PHE A CA 1
ATOM 607 C C . PHE A 1 77 ? -10.781 -7.168 -0.666 1 94.25 77 PHE A C 1
ATOM 609 O O . PHE A 1 77 ? -11.562 -8.117 -0.752 1 94.25 77 PHE A O 1
ATOM 616 N N . PRO A 1 78 ? -11 -6.008 -1.244 1 90.81 78 PRO A N 1
ATOM 617 C CA . PRO A 1 78 ? -12.359 -5.707 -1.711 1 90.81 78 PRO A CA 1
ATOM 618 C C . PRO A 1 78 ? -12.703 -6.418 -3.018 1 90.81 78 PRO A C 1
ATOM 620 O O . PRO A 1 78 ? -13.883 -6.547 -3.361 1 90.81 78 PRO A O 1
ATOM 623 N N . TYR A 1 79 ? -11.695 -7.008 -3.711 1 90.69 79 TYR A N 1
ATOM 624 C CA . TYR A 1 79 ? -11.969 -7.582 -5.023 1 90.69 79 TYR A CA 1
ATOM 625 C C . TYR A 1 79 ? -11.711 -9.086 -5.027 1 90.69 79 TYR A C 1
ATOM 627 O O . TYR A 1 79 ? -11.398 -9.664 -6.066 1 90.69 79 TYR A O 1
ATOM 635 N N . GLU A 1 80 ? -11.797 -9.656 -3.881 1 89 80 GLU A N 1
ATOM 636 C CA . GLU A 1 80 ? -11.477 -11.07 -3.73 1 89 80 GLU A CA 1
ATOM 637 C C . GLU A 1 80 ? -12.344 -11.938 -4.648 1 89 80 GLU A C 1
ATOM 639 O O . GLU A 1 80 ? -11.852 -12.898 -5.246 1 89 80 GLU A O 1
ATOM 644 N N . LYS A 1 81 ? -13.648 -11.57 -4.844 1 88.25 81 LYS A N 1
ATOM 645 C CA . LYS A 1 81 ? -14.602 -12.375 -5.602 1 88.25 81 LYS A CA 1
ATOM 646 C C . LYS A 1 81 ? -14.25 -12.391 -7.086 1 88.25 81 LYS A C 1
ATOM 648 O O . LYS A 1 81 ? -14.75 -13.234 -7.836 1 88.25 81 LYS A O 1
ATOM 653 N N . TYR A 1 82 ? -13.375 -11.5 -7.484 1 90.69 82 TYR A N 1
ATOM 654 C CA . TYR A 1 82 ? -13.07 -11.375 -8.906 1 90.69 82 TYR A CA 1
ATOM 655 C C . TYR A 1 82 ? -11.75 -12.07 -9.242 1 90.69 82 TYR A C 1
ATOM 657 O O . TYR A 1 82 ? -11.422 -12.2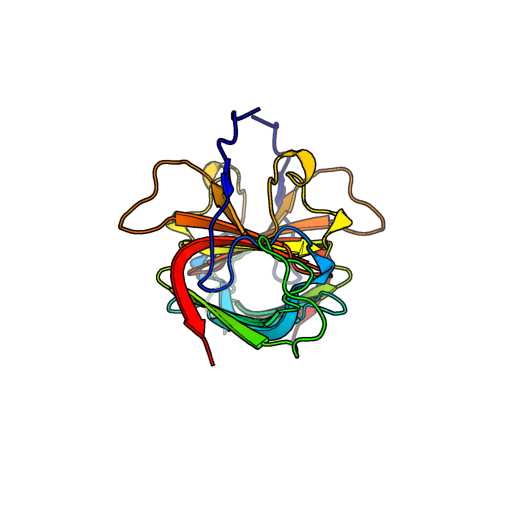5 -10.414 1 90.69 82 TYR A O 1
ATOM 665 N N . THR A 1 83 ? -11.039 -12.406 -8.211 1 92.06 83 THR A N 1
ATOM 666 C CA . THR A 1 83 ? -9.75 -13.039 -8.477 1 92.06 83 THR A CA 1
ATOM 667 C C . THR A 1 83 ? -9.938 -14.445 -9.031 1 92.06 83 THR A C 1
ATOM 669 O O . THR A 1 83 ? -10.867 -15.148 -8.648 1 92.06 83 THR A O 1
ATOM 672 N N . LEU A 1 84 ? -9.055 -14.836 -9.984 1 94.44 84 LEU A N 1
ATOM 673 C CA . LEU A 1 84 ? -9.133 -16.141 -10.648 1 94.44 84 LEU A CA 1
ATOM 674 C C . LEU A 1 84 ? -8.07 -17.078 -10.102 1 94.44 84 LEU A C 1
ATOM 676 O O . LEU A 1 84 ? -8.234 -18.312 -10.148 1 94.44 84 LEU A O 1
ATOM 680 N N . SER A 1 85 ? -6.965 -16.547 -9.664 1 96.81 85 SER A N 1
ATOM 681 C CA . SER A 1 85 ? -5.832 -17.281 -9.109 1 96.81 85 SER A CA 1
ATOM 682 C C . SER A 1 85 ? -5.098 -16.453 -8.062 1 96.81 85 SER A C 1
ATOM 684 O O . SER A 1 85 ? -5.586 -15.398 -7.641 1 96.81 85 SER A O 1
ATOM 686 N N . SER A 1 86 ? -3.9 -16.938 -7.562 1 97.44 86 SER A N 1
ATOM 687 C CA . SER A 1 86 ? -3.104 -16.219 -6.578 1 97.44 86 SER A CA 1
ATOM 688 C C . SER A 1 86 ? -2.158 -15.227 -7.25 1 97.44 86 SER A C 1
ATOM 690 O O . SER A 1 86 ? -1.443 -14.484 -6.574 1 97.44 86 SER A O 1
ATOM 692 N N . PHE A 1 87 ? -2.195 -15.258 -8.523 1 98.44 87 PHE A N 1
ATOM 693 C CA . PHE A 1 87 ? -1.346 -14.406 -9.344 1 98.44 87 PHE A CA 1
ATOM 694 C C . PHE A 1 87 ? -2.07 -13.984 -10.617 1 98.44 87 PHE A C 1
ATOM 696 O O . PHE A 1 87 ? -2.088 -14.727 -11.602 1 98.44 87 PHE A O 1
ATOM 703 N N . ASP A 1 88 ? -2.654 -12.781 -10.531 1 98 88 ASP A N 1
ATOM 704 C CA . ASP A 1 88 ? -3.562 -12.336 -11.586 1 98 88 ASP A CA 1
ATOM 705 C C . ASP A 1 88 ? -3.131 -10.992 -12.156 1 98 88 ASP A C 1
ATOM 707 O O . ASP A 1 88 ? -2.588 -10.148 -11.438 1 98 88 ASP A O 1
ATOM 711 N N . GLU A 1 89 ? -3.371 -10.805 -13.422 1 97.62 89 GLU A N 1
ATOM 712 C CA . GLU A 1 89 ? -3.238 -9.508 -14.078 1 97.62 89 GLU A CA 1
ATOM 713 C C . GLU A 1 89 ? -4.602 -8.875 -14.32 1 97.62 89 GLU A C 1
ATOM 715 O O . GLU A 1 89 ? -5.547 -9.555 -14.734 1 97.62 89 GLU A O 1
ATOM 720 N N . VAL A 1 90 ? -4.688 -7.66 -14 1 96.75 90 VAL A N 1
ATOM 721 C CA . VAL A 1 90 ? -5.906 -6.91 -14.297 1 96.75 90 VAL A CA 1
ATOM 722 C C . VAL A 1 90 ? -5.754 -6.191 -15.633 1 96.75 90 VAL A C 1
ATOM 724 O O . VAL A 1 90 ? -4.832 -5.395 -15.812 1 96.75 90 VAL A O 1
ATOM 727 N N . ASP A 1 91 ? -6.68 -6.449 -16.5 1 93.25 91 ASP A N 1
ATOM 728 C CA . ASP A 1 91 ? -6.637 -5.797 -17.812 1 93.25 91 ASP A CA 1
ATOM 729 C C . ASP A 1 91 ? -6.91 -4.301 -17.688 1 93.25 91 ASP A C 1
ATOM 731 O O . ASP A 1 91 ? -7.754 -3.883 -16.891 1 93.25 91 ASP A O 1
ATOM 735 N N . GLY A 1 92 ? -6.164 -3.533 -18.375 1 89.25 92 GLY A N 1
ATOM 736 C CA . GLY A 1 92 ? -6.336 -2.09 -18.391 1 89.25 92 GLY A CA 1
ATOM 737 C C . GLY A 1 92 ? -5.262 -1.37 -19.188 1 89.25 92 GLY A C 1
ATOM 738 O O . GLY A 1 92 ? -4.457 -2.006 -19.875 1 89.25 92 GLY A O 1
ATOM 739 N N . LYS A 1 93 ? -5.52 -0.053 -19.266 1 88 93 LYS A N 1
ATOM 740 C CA . LYS A 1 93 ? -4.52 0.811 -19.891 1 88 93 LYS A CA 1
ATOM 741 C C . LYS A 1 93 ? -3.574 1.398 -18.844 1 88 93 LYS A C 1
ATOM 743 O O . LYS A 1 93 ? -3.992 2.191 -18 1 88 93 LYS A O 1
ATOM 748 N N . TYR A 1 94 ? -2.377 0.916 -18.859 1 91.06 94 TYR A N 1
ATOM 749 C CA . TYR A 1 94 ? -1.348 1.415 -17.953 1 91.06 94 TYR A CA 1
ATOM 750 C C . TYR A 1 94 ? -0.212 2.072 -18.734 1 91.06 94 TYR A C 1
ATOM 752 O O . TYR A 1 94 ? 0.034 1.732 -19.891 1 91.06 94 TYR A O 1
ATOM 760 N N . LYS A 1 95 ? 0.275 3.062 -18.156 1 85.44 95 LYS A N 1
ATOM 761 C CA . LYS A 1 95 ? 1.374 3.771 -18.797 1 85.44 95 LYS A CA 1
ATOM 762 C C . LYS A 1 95 ? 2.631 2.908 -18.859 1 85.44 95 LYS A C 1
ATOM 764 O O . LYS A 1 95 ? 2.828 2.035 -18.016 1 85.44 95 LYS A O 1
ATOM 769 N N . LYS A 1 96 ? 3.41 3.174 -19.891 1 86.44 96 LYS A N 1
ATOM 770 C CA . LYS A 1 96 ? 4.688 2.486 -20.047 1 86.44 96 LYS A CA 1
ATOM 771 C C . LYS A 1 96 ? 4.5 0.972 -20.062 1 86.44 96 LYS A C 1
ATOM 773 O O . LYS A 1 96 ? 3.566 0.459 -20.672 1 86.44 96 LYS A O 1
ATOM 778 N N . ASN A 1 97 ? 5.203 0.056 -19.672 1 85.75 97 ASN A N 1
ATOM 779 C CA . ASN A 1 97 ? 5.156 -1.401 -19.609 1 85.75 97 ASN A CA 1
ATOM 780 C C . ASN A 1 97 ? 4.641 -1.889 -18.266 1 85.75 97 ASN A C 1
ATOM 782 O O . ASN A 1 97 ? 4.992 -2.982 -17.812 1 85.75 97 ASN A O 1
ATOM 786 N N . ARG A 1 98 ? 3.801 -1.015 -17.75 1 94.88 98 ARG A N 1
ATOM 787 C CA . ARG A 1 98 ? 3.273 -1.378 -16.438 1 94.88 98 ARG A CA 1
ATOM 788 C C . ARG A 1 98 ? 2.047 -2.275 -16.562 1 94.88 98 ARG A C 1
ATOM 790 O O . ARG A 1 98 ? 1.343 -2.227 -17.578 1 94.88 98 ARG A O 1
ATOM 797 N N . LYS A 1 99 ? 1.916 -3.1 -15.633 1 96.06 99 LYS A N 1
ATOM 798 C CA . LYS A 1 99 ? 0.729 -3.928 -15.445 1 96.06 99 LYS A CA 1
ATOM 799 C C . LYS A 1 99 ? 0.185 -3.799 -14.031 1 96.06 99 LYS A C 1
ATOM 801 O O . LYS A 1 99 ? 0.913 -3.408 -13.109 1 96.06 99 LYS A O 1
ATOM 806 N N . ARG A 1 100 ? -1.012 -4.043 -13.93 1 97.56 100 ARG A N 1
ATOM 807 C CA . ARG A 1 100 ? -1.591 -4.199 -12.594 1 97.56 100 ARG A CA 1
ATOM 808 C C . ARG A 1 100 ? -1.698 -5.672 -12.211 1 97.56 100 ARG A C 1
ATOM 810 O O . ARG A 1 100 ? -2.326 -6.457 -12.922 1 97.56 100 ARG A O 1
ATOM 817 N N . VAL A 1 101 ? -1.076 -6.008 -11.172 1 98.19 101 VAL A N 1
ATOM 818 C CA . VAL A 1 101 ? -0.998 -7.398 -10.734 1 98.19 101 VAL A CA 1
ATOM 819 C C . VAL A 1 101 ? -1.589 -7.527 -9.328 1 98.19 101 VAL A C 1
ATOM 821 O O . VAL A 1 101 ? -1.311 -6.707 -8.453 1 98.19 101 VAL A O 1
ATOM 824 N N . ILE A 1 102 ? -2.412 -8.461 -9.195 1 98.12 102 ILE A N 1
ATOM 825 C CA . ILE A 1 102 ? -2.912 -8.867 -7.887 1 98.12 102 ILE A CA 1
ATOM 826 C C . ILE A 1 102 ? -2.219 -10.156 -7.445 1 98.12 102 ILE A C 1
ATOM 828 O O . ILE A 1 102 ? -2.357 -11.195 -8.094 1 98.12 102 ILE A O 1
ATOM 832 N N . LEU A 1 103 ? -1.436 -10.078 -6.379 1 98.44 103 LEU A N 1
ATOM 833 C CA . LEU A 1 103 ? -0.753 -11.227 -5.789 1 98.44 103 LEU A CA 1
ATOM 834 C C . LEU A 1 103 ? -1.375 -11.602 -4.449 1 98.44 103 LEU A C 1
ATOM 836 O O . LEU A 1 103 ? -1.255 -10.852 -3.475 1 98.44 103 LEU A O 1
ATOM 840 N N . SER A 1 104 ? -2.02 -12.719 -4.441 1 97.75 104 SER A N 1
ATOM 841 C CA . SER A 1 104 ? -2.65 -13.203 -3.219 1 97.75 104 SER A CA 1
ATOM 842 C C . SER A 1 104 ? -1.768 -14.227 -2.508 1 97.75 104 SER A C 1
ATOM 844 O O . SER A 1 104 ? -1.487 -15.297 -3.051 1 97.75 104 SER A O 1
ATOM 846 N N . THR A 1 105 ? -1.306 -13.898 -1.366 1 97.62 105 THR A N 1
ATOM 847 C CA . THR A 1 105 ? -0.539 -14.812 -0.529 1 97.62 105 THR A CA 1
ATOM 848 C C . THR A 1 105 ? -1.402 -15.367 0.604 1 97.62 105 THR A C 1
ATOM 850 O O . THR A 1 105 ? -2.604 -15.094 0.665 1 97.62 105 THR A O 1
ATOM 853 N N . TYR A 1 106 ? -0.779 -16.156 1.433 1 95.12 106 TYR A N 1
ATOM 854 C CA . TYR A 1 106 ? -1.494 -16.812 2.525 1 95.12 106 TYR A CA 1
ATOM 855 C C . TYR A 1 106 ? -2.242 -15.789 3.373 1 95.12 106 TYR A C 1
ATOM 857 O O . TYR A 1 106 ? -3.443 -15.93 3.609 1 95.12 106 TYR A O 1
ATOM 865 N N . ASP A 1 107 ? -1.576 -14.656 3.764 1 95 107 ASP A N 1
ATOM 866 C CA . ASP A 1 107 ? -2.199 -13.75 4.73 1 95 107 ASP A CA 1
ATOM 867 C C . ASP A 1 107 ? -2.492 -12.391 4.105 1 95 107 ASP A C 1
ATOM 869 O O . ASP A 1 107 ? -3.277 -11.609 4.645 1 95 107 ASP A O 1
ATOM 873 N N . HIS A 1 108 ? -1.907 -12.094 2.973 1 97.62 108 HIS A N 1
ATOM 874 C CA . HIS A 1 108 ? -2.004 -10.742 2.436 1 97.62 108 HIS A CA 1
ATOM 875 C C . HIS A 1 108 ? -2.26 -10.766 0.932 1 97.62 108 HIS A C 1
ATOM 877 O O . HIS A 1 108 ? -1.957 -11.758 0.261 1 97.62 108 HIS A O 1
ATOM 883 N N . VAL A 1 109 ? -2.84 -9.711 0.478 1 98.19 109 VAL A N 1
ATOM 884 C CA . VAL A 1 109 ? -2.973 -9.445 -0.951 1 98.19 109 VAL A CA 1
ATOM 885 C C . VAL A 1 109 ? -2.211 -8.172 -1.312 1 98.19 109 VAL A C 1
ATOM 887 O O . VAL A 1 109 ? -2.348 -7.148 -0.64 1 98.19 109 VAL A O 1
ATOM 890 N N . PHE A 1 110 ? -1.407 -8.266 -2.324 1 98.62 110 PHE A N 1
ATOM 891 C CA . PHE A 1 110 ? -0.738 -7.117 -2.916 1 98.62 110 PHE A CA 1
ATOM 892 C C . PHE A 1 110 ? -1.394 -6.73 -4.238 1 98.62 110 PHE A C 1
ATOM 894 O O . PHE A 1 110 ? -1.576 -7.574 -5.117 1 98.62 110 PHE A O 1
ATOM 901 N N . ASP A 1 111 ? -1.824 -5.555 -4.355 1 98.31 111 ASP A N 1
ATOM 902 C CA . ASP A 1 111 ? -2.344 -4.945 -5.578 1 98.31 111 ASP A CA 1
ATOM 903 C C . ASP A 1 111 ? -1.407 -3.854 -6.09 1 98.31 111 ASP A C 1
ATOM 905 O O . ASP A 1 111 ? -1.322 -2.775 -5.496 1 98.31 111 ASP A O 1
ATOM 909 N N . ILE A 1 112 ? -0.717 -4.176 -7.188 1 98.44 112 ILE A N 1
ATOM 910 C CA . ILE A 1 112 ? 0.427 -3.355 -7.57 1 98.44 112 ILE A CA 1
ATOM 911 C C . ILE A 1 112 ? 0.322 -2.975 -9.047 1 98.44 112 ILE A C 1
ATOM 913 O O . ILE A 1 112 ? 0.033 -3.822 -9.891 1 98.44 112 ILE A O 1
ATOM 917 N N . VAL A 1 113 ? 0.527 -1.755 -9.352 1 97.75 113 VAL A N 1
ATOM 918 C CA . VAL A 1 113 ? 0.734 -1.287 -10.719 1 97.75 113 VAL A CA 1
ATOM 919 C C . VAL A 1 113 ? 2.211 -0.972 -10.938 1 97.75 113 VAL A C 1
ATOM 921 O O . VAL A 1 113 ? 2.766 -0.077 -10.297 1 97.75 113 VAL A O 1
ATOM 924 N N . GLY A 1 114 ? 2.877 -1.688 -11.742 1 97.69 114 GLY A N 1
ATOM 925 C CA . GLY A 1 114 ? 4.293 -1.534 -12.023 1 97.69 114 GLY A CA 1
ATOM 926 C C . GLY A 1 114 ? 4.809 -2.525 -13.055 1 97.69 114 GLY A C 1
ATOM 927 O O . GLY A 1 114 ? 4.023 -3.182 -13.742 1 97.69 114 GLY A O 1
ATOM 928 N N . SER A 1 115 ? 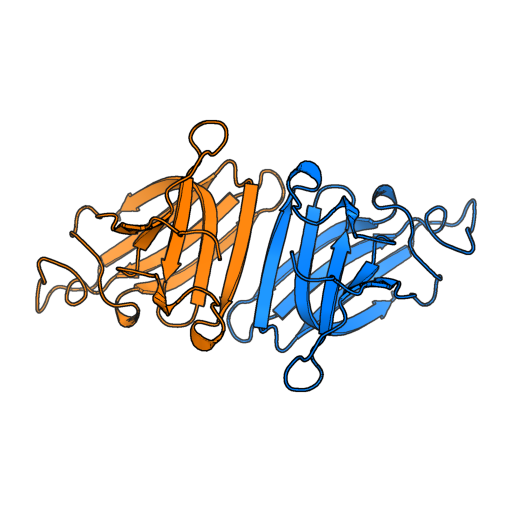6.125 -2.52 -13.25 1 98.06 115 SER A N 1
ATOM 929 C CA . SER A 1 115 ? 6.797 -3.496 -14.102 1 98.06 115 SER A CA 1
ATOM 930 C C . SER A 1 115 ? 7.191 -4.738 -13.32 1 98.06 115 SER A C 1
ATOM 932 O O . SER A 1 115 ? 7.82 -4.637 -12.258 1 98.06 115 SER A O 1
ATOM 934 N N . LEU A 1 116 ? 6.906 -5.859 -13.859 1 98.19 116 LEU A N 1
ATOM 935 C CA . LEU A 1 116 ? 7.062 -7.098 -13.109 1 98.19 116 LEU A CA 1
ATOM 936 C C . LEU A 1 116 ? 8.188 -7.949 -13.688 1 98.19 116 LEU A C 1
ATOM 938 O O . LEU A 1 116 ? 8.281 -8.109 -14.914 1 98.19 116 LEU A O 1
ATOM 942 N N . GLU A 1 117 ? 9.023 -8.445 -12.852 1 98.25 117 GLU A N 1
ATOM 943 C CA . GLU A 1 117 ? 10 -9.492 -13.148 1 98.25 117 GLU A CA 1
ATOM 944 C C . GLU A 1 117 ? 9.914 -10.625 -12.125 1 98.25 117 GLU A C 1
ATOM 946 O O . GLU A 1 117 ? 9.898 -10.375 -10.914 1 98.25 117 GLU A O 1
ATOM 951 N N . LEU A 1 118 ? 9.844 -11.836 -12.602 1 98.56 118 LEU A N 1
ATOM 952 C CA . LEU A 1 118 ? 9.883 -12.992 -11.719 1 98.56 118 LEU A CA 1
ATOM 953 C C . LEU A 1 118 ? 11.297 -13.555 -11.617 1 98.56 118 LEU A C 1
ATOM 955 O O . LEU A 1 118 ? 11.977 -13.727 -12.641 1 98.56 118 LEU A O 1
ATOM 959 N N . LYS A 1 119 ? 11.75 -13.773 -10.445 1 98.44 119 LYS A N 1
ATOM 960 C CA . LYS A 1 119 ? 13.031 -14.43 -10.211 1 98.44 119 LYS A CA 1
ATOM 961 C C . LYS A 1 119 ? 12.844 -15.797 -9.555 1 98.44 119 LYS A C 1
ATOM 963 O O . LYS A 1 119 ? 12.086 -15.93 -8.594 1 98.44 119 LYS A O 1
ATOM 968 N N . TYR A 1 120 ? 13.508 -16.703 -10.141 1 97.38 120 TYR A N 1
ATOM 969 C CA . TYR A 1 120 ? 13.461 -18.062 -9.641 1 97.38 120 TYR A CA 1
ATOM 970 C C . TYR A 1 120 ? 14.805 -18.484 -9.047 1 97.38 120 TYR A C 1
ATOM 972 O O . TYR A 1 120 ? 15.859 -18.125 -9.578 1 97.38 120 TYR A O 1
ATOM 980 N N . GLU A 1 121 ? 14.805 -19.094 -7.879 1 86.88 121 GLU A N 1
ATOM 981 C CA . GLU A 1 121 ? 16.031 -19.609 -7.297 1 86.88 121 GLU A CA 1
ATOM 982 C C . GLU A 1 121 ? 16.203 -21.094 -7.613 1 86.88 121 GLU A C 1
ATOM 984 O O . GLU A 1 121 ? 15.219 -21.828 -7.777 1 86.88 121 GLU A O 1
ATOM 989 N N . MET B 1 1 ? -19.938 7.254 -8.297 1 36.5 1 MET B N 1
ATOM 990 C CA . MET B 1 1 ? -18.688 7.742 -7.703 1 36.5 1 MET B CA 1
ATOM 991 C C . MET B 1 1 ? -18.891 8.117 -6.238 1 36.5 1 MET B C 1
ATOM 993 O O . MET B 1 1 ? -19.828 8.844 -5.91 1 36.5 1 MET B O 1
ATOM 997 N N . THR B 1 2 ? -18.5 7.297 -5.25 1 49.44 2 THR B N 1
ATOM 998 C CA . THR B 1 2 ? -18.812 7.395 -3.828 1 49.44 2 THR B CA 1
ATOM 999 C C . THR B 1 2 ? -18.469 8.781 -3.297 1 49.44 2 THR B C 1
ATOM 1001 O O . THR B 1 2 ? -17.5 9.406 -3.732 1 49.44 2 THR B O 1
ATOM 1004 N N . ASP B 1 3 ? -19.453 9.547 -3.041 1 63.94 3 ASP B N 1
ATOM 1005 C CA . ASP B 1 3 ? -19.453 10.805 -2.297 1 63.94 3 ASP B CA 1
ATOM 1006 C C . ASP B 1 3 ? -18.469 10.75 -1.123 1 63.94 3 ASP B C 1
ATOM 1008 O O . ASP B 1 3 ? -18.844 10.344 -0.02 1 63.94 3 ASP B O 1
ATOM 1012 N N . LEU B 1 4 ? -17.031 10.75 -1.501 1 77.06 4 LEU B N 1
ATOM 1013 C CA . LEU B 1 4 ? -16.047 10.734 -0.426 1 77.06 4 LEU B CA 1
ATOM 1014 C C . LEU B 1 4 ? -16.203 11.953 0.476 1 77.06 4 LEU B C 1
ATOM 1016 O O . LEU B 1 4 ? -16.141 13.094 0.009 1 77.06 4 LEU B O 1
ATOM 1020 N N . LYS B 1 5 ? -16.797 11.711 1.601 1 89.69 5 LYS B N 1
ATOM 1021 C CA . LYS B 1 5 ? -16.812 12.758 2.615 1 89.69 5 LYS B CA 1
ATOM 1022 C C . LYS B 1 5 ? -15.477 12.812 3.357 1 89.69 5 LYS B C 1
ATOM 1024 O O . LYS B 1 5 ? -15.078 11.844 4.008 1 89.69 5 LYS B O 1
ATOM 1029 N N . ILE B 1 6 ? -14.836 13.984 3.221 1 95.31 6 ILE B N 1
ATOM 1030 C CA . ILE B 1 6 ? -13.492 14.141 3.756 1 95.31 6 ILE B CA 1
ATOM 1031 C C . ILE B 1 6 ? -13.469 15.289 4.766 1 95.31 6 ILE B C 1
ATOM 1033 O O . ILE B 1 6 ? -14.148 16.297 4.578 1 95.31 6 ILE B O 1
ATOM 1037 N N . LYS B 1 7 ? -12.75 15.023 5.816 1 95.69 7 LYS B N 1
ATOM 1038 C CA . LYS B 1 7 ? -12.531 16.047 6.824 1 95.69 7 LYS B CA 1
ATOM 1039 C C . LYS B 1 7 ? -11.039 16.266 7.078 1 95.69 7 LYS B C 1
ATOM 1041 O O . LYS B 1 7 ? -10.266 15.305 7.105 1 95.69 7 LYS B O 1
ATOM 1046 N N . GLU B 1 8 ? -10.688 17.516 7.277 1 97.19 8 GLU B N 1
ATOM 1047 C CA . GLU B 1 8 ? -9.305 17.812 7.621 1 97.19 8 GLU B CA 1
ATOM 1048 C C . GLU B 1 8 ? -9.008 17.453 9.078 1 97.19 8 GLU B C 1
ATOM 1050 O O . GLU B 1 8 ? -9.844 17.672 9.953 1 97.19 8 GLU B O 1
ATOM 1055 N N . LEU B 1 9 ? -7.812 16.938 9.297 1 97.75 9 LEU B N 1
ATOM 1056 C CA . LEU B 1 9 ? -7.355 16.672 10.656 1 97.75 9 LEU B CA 1
ATOM 1057 C C . LEU B 1 9 ? -6.301 17.688 11.086 1 97.75 9 LEU B C 1
ATOM 1059 O O . LEU B 1 9 ? -5.465 18.094 10.281 1 97.75 9 LEU B O 1
ATOM 1063 N N . ASP B 1 10 ? -6.32 17.953 12.367 1 97.44 10 ASP B N 1
ATOM 1064 C CA . ASP B 1 10 ? -5.34 18.875 12.914 1 97.44 10 ASP B CA 1
ATOM 1065 C C . ASP B 1 10 ? -4.258 18.141 13.703 1 97.44 10 ASP B C 1
ATOM 1067 O O . ASP B 1 10 ? -4.531 17.109 14.32 1 97.44 10 ASP B O 1
ATOM 1071 N N . THR B 1 11 ? -3.078 18.688 13.688 1 97.94 11 THR B N 1
ATOM 1072 C CA . THR B 1 11 ? -2.025 18.344 14.633 1 97.94 11 THR B CA 1
ATOM 1073 C C . THR B 1 11 ? -1.934 19.375 15.75 1 97.94 11 THR B C 1
ATOM 1075 O O . THR B 1 11 ? -2.688 20.359 15.758 1 97.94 11 THR B O 1
ATOM 1078 N N . LYS B 1 12 ? -1.021 19.125 16.656 1 96.88 12 LYS B N 1
ATOM 1079 C CA . LYS B 1 12 ? -0.826 20.141 17.688 1 96.88 12 LYS B CA 1
ATOM 1080 C C . LYS B 1 12 ? -0.305 21.438 17.078 1 96.88 12 LYS B C 1
ATOM 1082 O O . LYS B 1 12 ? -0.372 22.5 17.719 1 96.88 12 LYS B O 1
ATOM 1087 N N . TYR B 1 13 ? 0.098 21.406 15.812 1 97.12 13 TYR B N 1
ATOM 1088 C CA . TYR B 1 13 ? 0.643 22.578 15.141 1 97.12 13 TYR B CA 1
ATOM 1089 C C . TYR B 1 13 ? -0.375 23.188 14.18 1 97.12 13 TYR B C 1
ATOM 1091 O O . TYR B 1 13 ? -0.045 24.078 13.398 1 97.12 13 TYR B O 1
ATOM 1099 N N . GLY B 1 14 ? -1.594 22.547 14.281 1 97.25 14 GLY B N 1
ATOM 1100 C CA . GLY B 1 14 ? -2.641 23.047 13.398 1 97.25 14 GLY B CA 1
ATOM 1101 C C . GLY B 1 14 ? -2.854 22.156 12.18 1 97.25 14 GLY B C 1
ATOM 1102 O O . GLY B 1 14 ? -2.461 21 12.172 1 97.25 14 GLY B O 1
ATOM 1103 N N . ARG B 1 15 ? -3.518 22.766 11.203 1 98.06 15 ARG B N 1
ATOM 1104 C CA . ARG B 1 15 ? -3.855 22.062 9.969 1 98.06 15 ARG B CA 1
ATOM 1105 C C . ARG B 1 15 ? -2.713 22.141 8.961 1 98.06 15 ARG B C 1
ATOM 1107 O O . ARG B 1 15 ? -2.193 23.234 8.688 1 98.06 15 ARG B O 1
ATOM 1114 N N . ILE B 1 16 ? -2.367 21.031 8.492 1 98 16 ILE B N 1
ATOM 1115 C CA . ILE B 1 16 ? -1.329 21.031 7.469 1 98 16 ILE B CA 1
ATOM 1116 C C . ILE B 1 16 ? -1.963 21.219 6.094 1 98 16 ILE B C 1
ATOM 1118 O O . ILE B 1 16 ? -2.707 20.359 5.617 1 98 16 ILE B O 1
ATOM 1122 N N . PHE B 1 17 ? -1.687 22.188 5.391 1 95.31 17 PHE B N 1
ATOM 1123 C CA . PHE B 1 17 ? -2.4 22.453 4.148 1 95.31 17 PHE B CA 1
ATOM 1124 C C . PHE B 1 17 ? -1.512 22.156 2.943 1 95.31 17 PHE B C 1
ATOM 1126 O O . PHE B 1 17 ? -2.01 21.922 1.842 1 95.31 17 PHE B O 1
ATOM 1133 N N . SER B 1 18 ? -0.22 22.219 3.111 1 92.38 18 SER B N 1
ATOM 1134 C CA . SER B 1 18 ? 0.682 22.016 1.981 1 92.38 18 SER B CA 1
ATOM 1135 C C . SER B 1 18 ? 1.347 20.656 2.039 1 92.38 18 SER B C 1
ATOM 1137 O O . SER B 1 18 ? 1.963 20.297 3.047 1 92.38 18 SER B O 1
ATOM 1139 N N . ARG B 1 19 ? 1.373 20 0.894 1 89.25 19 ARG B N 1
ATOM 1140 C CA . ARG B 1 19 ? 2.057 18.719 0.836 1 89.25 19 ARG B CA 1
ATOM 1141 C C . ARG B 1 19 ? 3.566 18.891 0.939 1 89.25 19 ARG B C 1
ATOM 1143 O O . ARG B 1 19 ? 4.266 18.016 1.468 1 89.25 19 ARG B O 1
ATOM 1150 N N . ASP B 1 20 ? 4.082 19.984 0.537 1 93.88 20 ASP B N 1
ATOM 1151 C CA . ASP B 1 20 ? 5.516 20.266 0.558 1 93.88 20 ASP B CA 1
ATOM 1152 C C . ASP B 1 20 ? 6.02 20.438 1.989 1 93.88 20 ASP B C 1
ATOM 1154 O O . ASP B 1 20 ? 7.23 20.406 2.232 1 93.88 20 ASP B O 1
ATOM 1158 N N . ALA B 1 21 ? 5.105 20.578 2.904 1 96.69 21 ALA B N 1
ATOM 1159 C CA . ALA B 1 21 ? 5.477 20.766 4.305 1 96.69 21 ALA B CA 1
ATOM 1160 C C . ALA B 1 21 ? 5.875 19.453 4.957 1 96.69 21 ALA B C 1
ATOM 1162 O O . ALA B 1 21 ? 6.523 19.438 6.008 1 96.69 21 ALA B O 1
ATOM 1163 N N . LEU B 1 22 ? 5.445 18.328 4.426 1 97.75 22 LEU B N 1
ATOM 1164 C CA . LEU B 1 22 ? 5.699 17.031 5.016 1 97.75 22 LEU B CA 1
ATOM 1165 C C . LEU B 1 22 ? 6.758 16.266 4.223 1 97.75 22 LEU B C 1
ATOM 1167 O O . LEU B 1 22 ? 6.457 15.688 3.176 1 97.75 22 LEU B O 1
ATOM 1171 N N . ILE B 1 23 ? 7.949 16.203 4.781 1 98 23 ILE B N 1
ATOM 1172 C CA . ILE B 1 23 ? 9.039 15.461 4.152 1 98 23 ILE B CA 1
ATOM 1173 C C . ILE B 1 23 ? 9.289 14.164 4.922 1 98 23 ILE B C 1
ATOM 1175 O O . ILE B 1 23 ? 9.547 14.188 6.125 1 98 23 ILE B O 1
ATOM 1179 N N . ILE B 1 24 ? 9.281 13.062 4.246 1 98.19 24 ILE B N 1
ATOM 1180 C CA . ILE B 1 24 ? 9.469 11.773 4.895 1 98.19 24 ILE B CA 1
ATOM 1181 C C . ILE B 1 24 ? 10.938 11.594 5.281 1 98.19 24 ILE B C 1
ATOM 1183 O O . ILE B 1 24 ? 11.82 11.703 4.434 1 98.19 24 ILE B O 1
ATOM 1187 N N . ARG B 1 25 ? 11.117 11.305 6.488 1 97.81 25 ARG B N 1
ATOM 1188 C CA . ARG B 1 25 ? 12.453 11 6.988 1 97.81 25 ARG B CA 1
ATOM 1189 C C . ARG B 1 25 ? 12.68 9.492 7.07 1 97.81 25 ARG B C 1
ATOM 1191 O O . ARG B 1 25 ? 13.789 9.008 6.836 1 97.81 25 ARG B O 1
ATOM 1198 N N . ASP B 1 26 ? 11.68 8.828 7.488 1 97.81 26 ASP B N 1
ATOM 1199 C CA . ASP B 1 26 ? 11.703 7.375 7.633 1 97.81 26 ASP B CA 1
ATOM 1200 C C . ASP B 1 26 ? 10.297 6.789 7.527 1 97.81 26 ASP B C 1
ATOM 1202 O O . ASP B 1 26 ? 9.312 7.496 7.734 1 97.81 26 ASP B O 1
ATOM 1206 N N . TYR B 1 27 ? 10.305 5.574 7.16 1 98.5 27 TYR B N 1
ATOM 1207 C CA . TYR B 1 27 ? 9.031 4.859 7.152 1 98.5 27 TYR B CA 1
ATOM 1208 C C . TYR B 1 27 ? 9.242 3.375 7.414 1 98.5 27 TYR B C 1
ATOM 1210 O O . TYR B 1 27 ? 10.336 2.848 7.203 1 98.5 27 TYR B O 1
ATOM 1218 N N . SER B 1 28 ? 8.188 2.779 7.883 1 98.06 28 SER B N 1
ATOM 1219 C CA . SER B 1 28 ? 8.164 1.334 8.086 1 98.06 28 SER B CA 1
ATOM 1220 C C . SER B 1 28 ? 6.777 0.758 7.82 1 98.06 28 SER B C 1
ATOM 1222 O O . SER B 1 28 ? 5.77 1.346 8.219 1 98.06 28 SER B O 1
ATOM 1224 N N . ILE B 1 29 ? 6.75 -0.345 7.102 1 97.88 29 ILE B N 1
ATOM 1225 C CA . ILE B 1 29 ? 5.535 -1.123 6.871 1 97.88 29 ILE B CA 1
ATOM 1226 C C . ILE B 1 29 ? 5.75 -2.562 7.336 1 97.88 29 ILE B C 1
ATOM 1228 O O . ILE B 1 29 ? 6.598 -3.275 6.797 1 97.88 29 ILE B O 1
ATOM 1232 N N . GLN B 1 30 ? 5.078 -2.898 8.336 1 97.69 30 GLN B N 1
ATOM 1233 C CA . GLN B 1 30 ? 5.102 -4.258 8.859 1 97.69 30 GLN B CA 1
ATOM 1234 C C . GLN B 1 30 ? 3.832 -5.016 8.492 1 97.69 30 GLN B C 1
ATOM 1236 O O . GLN B 1 30 ? 2.723 -4.512 8.68 1 97.69 30 GLN B O 1
ATOM 1241 N N . LEU B 1 31 ? 3.969 -6.211 8.055 1 97.25 31 LEU B N 1
ATOM 1242 C CA . LEU B 1 31 ? 2.811 -6.945 7.555 1 97.25 31 LEU B CA 1
ATOM 1243 C C . LEU B 1 31 ? 2.135 -7.723 8.68 1 97.25 31 LEU B C 1
ATOM 1245 O O . LEU B 1 31 ? 0.921 -7.941 8.648 1 97.25 31 LEU B O 1
ATOM 1249 N N . ALA B 1 32 ? 2.918 -8.25 9.703 1 93.19 32 ALA B N 1
ATOM 1250 C CA . ALA B 1 32 ? 2.314 -9.07 10.742 1 93.19 32 ALA B CA 1
ATOM 1251 C C . ALA B 1 32 ? 2.871 -8.711 12.117 1 93.19 32 ALA B C 1
ATOM 1253 O O . ALA B 1 32 ? 4.051 -8.938 12.398 1 93.19 32 ALA B O 1
ATOM 1254 N N . PRO B 1 33 ? 2 -8.078 13.078 1 95.12 33 PRO B N 1
ATOM 1255 C CA . PRO B 1 33 ? 0.755 -7.379 12.758 1 95.12 33 PRO B CA 1
ATOM 1256 C C . PRO B 1 33 ? 0.968 -6.203 11.805 1 95.12 33 PRO B C 1
ATOM 1258 O O . PRO B 1 33 ? 2.047 -5.605 11.789 1 95.12 33 PRO B O 1
ATOM 1261 N N . MET B 1 34 ? -0.015 -5.922 11.078 1 96.12 34 MET B N 1
ATOM 1262 C CA . MET B 1 34 ? 0.165 -4.879 10.078 1 96.12 34 MET B CA 1
ATOM 1263 C C . MET B 1 34 ? 0.222 -3.5 10.727 1 96.12 34 MET B C 1
ATOM 1265 O O . MET B 1 34 ? -0.719 -3.094 11.414 1 96.12 34 MET B O 1
ATOM 1269 N N . MET B 1 35 ? 1.28 -2.83 10.539 1 98.38 35 MET B N 1
ATOM 1270 C CA . MET B 1 35 ? 1.54 -1.492 11.062 1 98.38 35 MET B CA 1
ATOM 1271 C C . MET B 1 35 ? 2.252 -0.629 10.031 1 98.38 35 MET B C 1
ATOM 1273 O O . MET B 1 35 ? 3.008 -1.142 9.203 1 98.38 35 MET B O 1
ATOM 1277 N N . VAL B 1 36 ? 2.006 0.613 10.094 1 98.69 36 VAL B N 1
ATOM 1278 C CA . VAL B 1 36 ? 2.664 1.589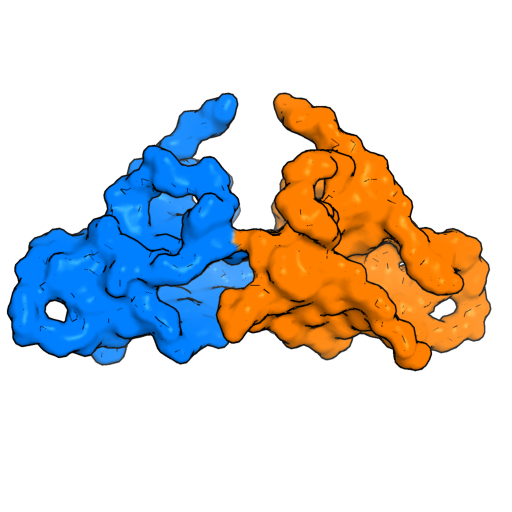 9.234 1 98.69 36 VAL B CA 1
ATOM 1279 C C . VAL B 1 36 ? 3.127 2.783 10.062 1 98.69 36 VAL B C 1
ATOM 1281 O O . VAL B 1 36 ? 2.338 3.377 10.805 1 98.69 36 VAL B O 1
ATOM 1284 N N . ASN B 1 37 ? 4.328 3.105 9.984 1 98.81 37 ASN B N 1
ATOM 1285 C CA . ASN B 1 37 ? 4.879 4.285 10.641 1 98.81 37 ASN B CA 1
ATOM 1286 C C . ASN B 1 37 ? 5.562 5.215 9.641 1 98.81 37 ASN B C 1
ATOM 1288 O O . ASN B 1 37 ? 6.391 4.773 8.844 1 98.81 37 ASN B O 1
ATOM 1292 N N . ILE B 1 38 ? 5.219 6.422 9.688 1 98.75 38 ILE B N 1
ATOM 1293 C CA . ILE B 1 38 ? 5.801 7.43 8.812 1 98.75 38 ILE B CA 1
ATOM 1294 C C . ILE B 1 38 ? 6.367 8.578 9.641 1 98.75 38 ILE B C 1
ATOM 1296 O O . ILE B 1 38 ? 5.617 9.305 10.297 1 98.75 38 ILE B O 1
ATOM 1300 N N . LYS B 1 39 ? 7.621 8.727 9.656 1 98.62 39 LYS B N 1
ATOM 1301 C CA . LYS B 1 39 ? 8.312 9.828 10.312 1 98.62 39 LYS B CA 1
ATOM 1302 C C . LYS B 1 39 ? 8.594 10.961 9.336 1 98.62 39 LYS B C 1
ATOM 1304 O O . LYS B 1 39 ? 9.148 10.742 8.258 1 98.62 39 LYS B O 1
ATOM 1309 N N . THR B 1 40 ? 8.188 12.156 9.773 1 98.44 40 THR B N 1
ATOM 1310 C CA . THR B 1 40 ? 8.297 13.258 8.828 1 98.44 40 THR B CA 1
ATOM 1311 C C . THR B 1 40 ? 8.953 14.469 9.484 1 98.44 40 THR B C 1
ATOM 1313 O O . THR B 1 40 ? 8.945 14.602 10.703 1 98.44 40 THR B O 1
ATOM 1316 N N . SER B 1 41 ? 9.555 15.234 8.641 1 98.44 41 SER B N 1
ATOM 1317 C CA . SER B 1 41 ? 9.867 16.625 8.961 1 98.44 41 SER B CA 1
ATOM 1318 C C . SER B 1 41 ? 8.75 17.562 8.5 1 98.44 41 SER B C 1
ATOM 1320 O O . SER B 1 41 ? 8.375 17.547 7.328 1 98.44 41 SER B O 1
ATOM 1322 N N . LEU B 1 42 ? 8.203 18.328 9.406 1 98.25 42 LEU B N 1
ATOM 1323 C CA . LEU B 1 42 ? 7.086 19.219 9.117 1 98.25 42 LEU B CA 1
ATOM 1324 C C . LEU B 1 42 ? 7.527 20.688 9.156 1 98.25 42 LEU B C 1
ATOM 1326 O O . LEU B 1 42 ? 8.039 21.156 10.172 1 98.25 42 LEU B O 1
ATOM 1330 N N . SER B 1 43 ? 7.363 21.344 8.039 1 97.88 43 SER B N 1
ATOM 1331 C CA . SER B 1 43 ? 7.52 22.797 8.008 1 97.88 43 SER B CA 1
ATOM 1332 C C . SER B 1 43 ? 6.273 23.5 8.531 1 97.88 43 SER B C 1
ATOM 1334 O O . SER B 1 43 ? 5.188 23.359 7.965 1 97.88 43 SER B O 1
ATOM 1336 N N . LEU B 1 44 ? 6.402 24.266 9.523 1 97.5 44 LEU B N 1
ATOM 1337 C CA . LEU B 1 44 ? 5.258 24.906 10.172 1 97.5 44 LEU B CA 1
ATOM 1338 C C . LEU B 1 44 ? 4.695 26.016 9.297 1 97.5 44 LEU B C 1
ATOM 1340 O O . LEU B 1 44 ? 3.568 26.484 9.516 1 97.5 44 LEU B O 1
ATOM 1344 N N . ARG B 1 45 ? 5.457 26.469 8.328 1 96.44 45 ARG B N 1
ATOM 1345 C CA . ARG B 1 45 ? 4.953 27.453 7.379 1 96.44 45 ARG B CA 1
ATOM 1346 C C . ARG B 1 45 ? 3.785 26.875 6.574 1 96.44 45 ARG B C 1
ATOM 1348 O O . ARG B 1 45 ? 2.961 27.641 6.055 1 96.44 45 ARG B O 1
ATOM 1355 N N . GLY B 1 46 ? 3.797 25.531 6.473 1 96.88 46 GLY B N 1
ATOM 1356 C CA . GLY B 1 46 ? 2.746 24.875 5.715 1 96.88 46 GLY B CA 1
ATOM 1357 C C . GLY B 1 46 ? 1.545 24.484 6.559 1 96.88 46 GLY B C 1
ATOM 1358 O O . GLY B 1 46 ? 0.777 23.594 6.191 1 96.88 46 GLY B O 1
ATOM 1359 N N . CYS B 1 47 ? 1.387 25.203 7.715 1 97.31 47 CYS B N 1
ATOM 1360 C CA . CYS B 1 47 ? 0.281 24.922 8.625 1 97.31 47 CYS B CA 1
ATOM 1361 C C . CYS B 1 47 ? -0.626 26.125 8.781 1 97.31 47 CYS B C 1
ATOM 1363 O O . CYS B 1 47 ? -0.268 27.234 8.367 1 97.31 47 CYS B O 1
ATOM 1365 N N . ILE B 1 48 ? -1.797 25.875 9.312 1 97 48 ILE B N 1
ATOM 1366 C CA . ILE B 1 48 ? -2.744 26.891 9.734 1 97 48 ILE B CA 1
ATOM 1367 C C . ILE B 1 48 ? -3.016 26.766 11.234 1 97 48 ILE B C 1
ATOM 1369 O O . ILE B 1 48 ? -3.65 25.797 11.672 1 97 48 ILE B O 1
ATOM 1373 N N . PRO B 1 49 ? -2.629 27.734 11.977 1 95.88 49 PRO B N 1
ATOM 1374 C CA . PRO B 1 49 ? -1.923 28.953 11.602 1 95.88 49 PRO B CA 1
ATOM 1375 C C . PRO B 1 49 ? -0.49 28.703 11.148 1 95.88 49 PRO B C 1
ATOM 1377 O O . PRO B 1 49 ? 0.145 27.734 11.602 1 95.88 49 PRO B O 1
ATOM 1380 N N . SER B 1 50 ? -0.058 29.547 10.281 1 95.06 50 SER B N 1
ATOM 1381 C CA . SER B 1 50 ? 1.303 29.438 9.766 1 95.06 50 SER B CA 1
ATOM 1382 C C . SER B 1 50 ? 2.307 30.078 10.719 1 95.06 50 SER B C 1
ATOM 1384 O O . SER B 1 50 ? 2.066 31.172 11.25 1 95.06 50 SER B O 1
ATOM 1386 N N . ILE B 1 51 ? 3.348 29.391 11.094 1 93.06 51 ILE B N 1
ATOM 1387 C CA . ILE B 1 51 ? 4.449 29.938 11.883 1 93.06 51 ILE B CA 1
ATOM 1388 C C . ILE B 1 51 ? 5.684 30.094 11 1 93.06 51 ILE B C 1
ATOM 1390 O O . ILE B 1 51 ? 6.258 29.109 10.531 1 93.06 51 ILE B O 1
ATOM 1394 N N . LYS B 1 52 ? 6.008 31.266 10.867 1 90.69 52 LYS B N 1
ATOM 1395 C CA . LYS B 1 52 ? 7.152 31.562 10.016 1 90.69 52 LYS B CA 1
ATOM 1396 C C . LYS B 1 52 ? 8.461 31.531 10.797 1 90.69 52 LYS B C 1
ATOM 1398 O O . LYS B 1 52 ? 8.469 31.766 12.008 1 90.69 52 LYS B O 1
ATOM 1403 N N . ASP B 1 53 ? 9.555 31.172 10.156 1 91.75 53 ASP B N 1
ATOM 1404 C CA . ASP B 1 53 ? 10.914 31.234 10.695 1 91.75 53 ASP B CA 1
ATOM 1405 C C . ASP B 1 53 ? 11.086 30.281 11.867 1 91.75 53 ASP B C 1
ATOM 1407 O O . ASP B 1 53 ? 11.727 30.609 12.859 1 91.75 53 ASP B O 1
ATOM 1411 N N . ALA B 1 54 ? 10.336 29.391 12.039 1 94.69 54 ALA B N 1
ATOM 1412 C CA . ALA B 1 54 ? 10.523 28.312 13.008 1 94.69 54 ALA B CA 1
ATOM 1413 C C . ALA B 1 54 ? 11.195 27.109 12.359 1 94.69 54 ALA B C 1
ATOM 1415 O O . ALA B 1 54 ? 11.016 26.859 11.172 1 94.69 54 ALA B O 1
ATOM 1416 N N . PRO B 1 55 ? 12.031 26.484 13.07 1 96.25 55 PRO B N 1
ATOM 1417 C CA . PRO B 1 55 ? 12.609 25.266 12.516 1 96.25 55 PRO B CA 1
ATOM 1418 C C . PRO B 1 55 ? 11.555 24.188 12.234 1 96.25 55 PRO B C 1
ATOM 1420 O O . PRO B 1 55 ? 10.492 24.188 12.867 1 96.25 55 PRO B O 1
ATOM 1423 N N . ASP B 1 56 ? 11.859 23.359 11.344 1 97.69 56 ASP B N 1
ATOM 1424 C CA . ASP B 1 56 ? 10.992 22.219 11.102 1 97.69 56 ASP B CA 1
ATOM 1425 C C . ASP B 1 56 ? 10.883 21.344 12.344 1 97.69 56 ASP B C 1
ATOM 1427 O O . ASP B 1 56 ? 11.82 21.266 13.141 1 97.69 56 ASP B O 1
ATOM 1431 N N . VAL B 1 57 ? 9.766 20.719 12.469 1 98.06 57 VAL B N 1
ATOM 1432 C CA . VAL B 1 57 ? 9.547 19.828 13.594 1 98.06 57 VAL B CA 1
ATOM 1433 C C . VAL B 1 57 ? 9.336 18.391 13.094 1 98.06 57 VAL B C 1
ATOM 1435 O O . VAL B 1 57 ? 9.07 18.188 11.906 1 98.06 57 VAL B O 1
ATOM 1438 N N . CYS B 1 58 ? 9.547 17.422 13.984 1 98.12 58 CYS B N 1
ATOM 1439 C CA . CYS B 1 58 ? 9.352 16.016 13.633 1 98.12 58 CYS B CA 1
ATOM 1440 C C . CYS B 1 58 ? 7.988 15.523 14.102 1 98.12 58 CYS B C 1
ATOM 1442 O O . CYS B 1 58 ? 7.621 15.703 15.266 1 98.12 58 CYS B O 1
ATOM 1444 N N . ILE B 1 59 ? 7.23 15.016 13.25 1 98.44 59 ILE B N 1
ATOM 1445 C CA . ILE B 1 59 ? 5.973 14.344 13.578 1 98.44 59 ILE B CA 1
ATOM 1446 C C . ILE B 1 59 ? 5.98 12.922 13.023 1 98.44 59 ILE B C 1
ATOM 1448 O O . ILE B 1 59 ? 6.43 12.695 11.898 1 98.44 59 ILE B O 1
ATOM 1452 N N . GLU B 1 60 ? 5.555 12 13.789 1 98.75 60 GLU B N 1
ATOM 1453 C CA . GLU B 1 60 ? 5.414 10.609 13.359 1 98.75 60 GLU B CA 1
ATOM 1454 C C . GLU B 1 60 ? 3.949 10.18 13.336 1 98.75 60 GLU B C 1
ATOM 1456 O O . GLU B 1 60 ? 3.227 10.367 14.32 1 98.75 60 GLU B O 1
ATOM 1461 N N . PHE B 1 61 ? 3.523 9.734 12.242 1 98.81 61 PHE B N 1
ATOM 1462 C CA . PHE B 1 61 ? 2.199 9.148 12.086 1 98.81 61 PHE B CA 1
ATOM 1463 C C . PHE B 1 61 ? 2.258 7.633 12.242 1 98.81 61 PHE B C 1
ATOM 1465 O O . PHE B 1 61 ? 2.789 6.934 11.375 1 98.81 61 PHE B O 1
ATOM 1472 N N . CYS B 1 62 ? 1.686 7.109 13.289 1 98.81 62 CYS B N 1
ATOM 1473 C CA . CYS B 1 62 ? 1.755 5.688 13.609 1 98.81 62 CYS B CA 1
ATOM 1474 C C . CYS B 1 62 ? 0.393 5.027 13.438 1 98.81 62 CYS B C 1
ATOM 1476 O O . CYS B 1 62 ? -0.565 5.379 14.125 1 98.81 62 CYS B O 1
ATOM 1478 N N . PHE B 1 63 ? 0.354 4.086 12.578 1 98.62 63 PHE B N 1
ATOM 1479 C CA . PHE B 1 63 ? -0.879 3.344 12.352 1 98.62 63 PHE B CA 1
ATOM 1480 C C . PHE B 1 63 ? -0.75 1.911 12.859 1 98.62 63 PHE B C 1
ATOM 1482 O O . PHE B 1 63 ? 0.18 1.196 12.477 1 98.62 63 PHE B O 1
ATOM 1489 N N . SER B 1 64 ? -1.636 1.501 13.594 1 97.75 64 SER B N 1
ATOM 1490 C CA . SER B 1 64 ? -1.744 0.12 14.062 1 97.75 64 SER B CA 1
ATOM 149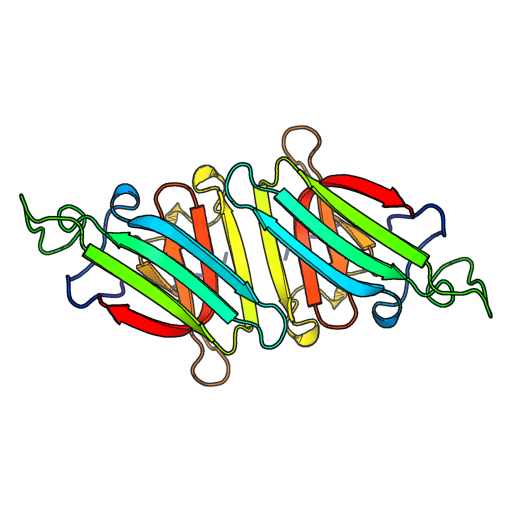1 C C . SER B 1 64 ? -3.068 -0.504 13.633 1 97.75 64 SER B C 1
ATOM 1493 O O . SER B 1 64 ? -3.936 0.182 13.086 1 97.75 64 SER B O 1
ATOM 1495 N N . ASP B 1 65 ? -3.213 -1.878 13.797 1 95.94 65 ASP B N 1
ATOM 1496 C CA . ASP B 1 65 ? -4.418 -2.582 13.375 1 95.94 65 ASP B CA 1
ATOM 1497 C C . ASP B 1 65 ? -4.832 -2.168 11.969 1 95.94 65 ASP B C 1
ATOM 1499 O O . ASP B 1 65 ? -5.996 -1.832 11.727 1 95.94 65 ASP B O 1
ATOM 1503 N N . VAL B 1 66 ? -3.826 -2.115 11.172 1 97.12 66 VAL B N 1
ATOM 1504 C CA . VAL B 1 66 ? -4.055 -1.652 9.812 1 97.12 66 VAL B CA 1
ATOM 1505 C C . VAL B 1 66 ? -4.812 -2.719 9.023 1 97.12 66 VAL B C 1
ATOM 1507 O O . VAL B 1 66 ? -4.449 -3.898 9.055 1 97.12 66 VAL B O 1
ATOM 1510 N N . GLU B 1 67 ? -5.855 -2.291 8.406 1 95.62 67 GLU B N 1
ATOM 1511 C CA . GLU B 1 67 ? -6.621 -3.158 7.52 1 95.62 67 GLU B CA 1
ATOM 1512 C C . GLU B 1 67 ? -6.043 -3.154 6.109 1 95.62 67 GLU B C 1
ATOM 1514 O O . GLU B 1 67 ? -5.965 -4.199 5.461 1 95.62 67 GLU B O 1
ATOM 1519 N N . ASN B 1 68 ? -5.691 -1.998 5.688 1 97.25 68 ASN B N 1
ATOM 1520 C CA . ASN B 1 68 ? -5.039 -1.858 4.391 1 97.25 68 ASN B CA 1
ATOM 1521 C C . ASN B 1 68 ? -4.23 -0.567 4.305 1 97.25 68 ASN B C 1
ATOM 1523 O O . ASN B 1 68 ? -4.496 0.387 5.035 1 97.25 68 ASN B O 1
ATOM 1527 N N . VAL B 1 69 ? -3.279 -0.582 3.463 1 98.5 69 VAL B N 1
ATOM 1528 C CA . VAL B 1 69 ? -2.48 0.593 3.129 1 98.5 69 VAL B CA 1
ATOM 1529 C C . VAL B 1 69 ? -2.256 0.655 1.62 1 98.5 69 VAL B C 1
ATOM 1531 O O . VAL B 1 69 ? -1.961 -0.362 0.988 1 98.5 69 VAL B O 1
ATOM 1534 N N . SER B 1 70 ? -2.449 1.79 1.119 1 98.38 70 SER B N 1
ATOM 1535 C CA . SER B 1 70 ? -2.111 2.088 -0.269 1 98.38 70 SER B CA 1
ATOM 1536 C C . SER B 1 70 ? -1.122 3.244 -0.362 1 98.38 70 SER B C 1
ATOM 1538 O O . SER B 1 70 ? -1.261 4.246 0.344 1 98.38 70 SER B O 1
ATOM 1540 N N . ILE B 1 71 ? -0.133 3.064 -1.201 1 98.62 71 ILE B N 1
ATOM 1541 C CA . ILE B 1 71 ? 0.87 4.102 -1.424 1 98.62 71 ILE B CA 1
ATOM 1542 C C . ILE B 1 71 ? 0.897 4.484 -2.902 1 98.62 71 ILE B C 1
ATOM 1544 O O . ILE B 1 71 ? 0.964 3.613 -3.773 1 98.62 71 ILE B O 1
ATOM 1548 N N . TYR B 1 72 ? 0.832 5.766 -3.109 1 97.56 72 TYR B N 1
ATOM 1549 C CA . TYR B 1 72 ? 0.857 6.316 -4.461 1 97.56 72 TYR B CA 1
ATOM 1550 C C . TYR B 1 72 ? 1.971 7.348 -4.605 1 97.56 72 TYR B C 1
ATOM 1552 O O . TYR B 1 72 ? 2.289 8.062 -3.654 1 97.56 72 TYR B O 1
ATOM 1560 N N . LYS B 1 73 ? 2.496 7.395 -5.805 1 94.12 73 LYS B N 1
ATOM 1561 C CA . LYS 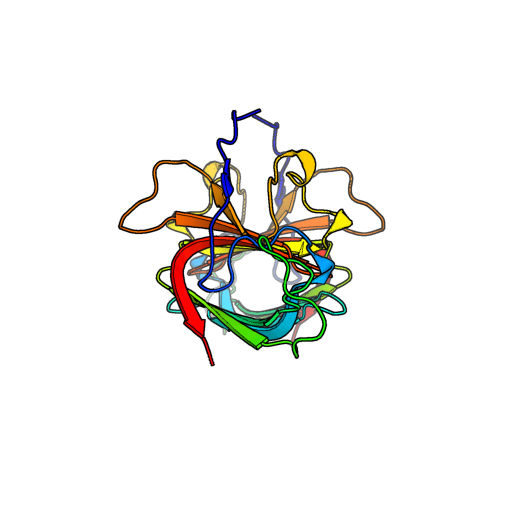B 1 73 ? 3.129 8.664 -6.145 1 94.12 73 LYS B CA 1
ATOM 1562 C C . LYS B 1 73 ? 2.107 9.797 -6.184 1 94.12 73 LYS B C 1
ATOM 1564 O O . LYS B 1 73 ? 0.968 9.594 -6.609 1 94.12 73 LYS B O 1
ATOM 1569 N N . ILE B 1 74 ? 2.537 10.914 -5.785 1 90.75 74 ILE B N 1
ATOM 1570 C CA . ILE B 1 74 ? 1.61 12.023 -5.574 1 90.75 74 ILE B CA 1
ATOM 1571 C C . ILE B 1 74 ? 0.804 12.266 -6.848 1 90.75 74 ILE B C 1
ATOM 1573 O O . ILE B 1 74 ? -0.413 12.461 -6.793 1 90.75 74 ILE B O 1
ATOM 1577 N N . ASP B 1 75 ? 1.348 12.195 -8.023 1 89.56 75 ASP B N 1
ATOM 1578 C CA . ASP B 1 75 ? 0.685 12.516 -9.289 1 89.56 75 ASP B CA 1
ATOM 1579 C C . ASP B 1 75 ? -0.249 11.391 -9.719 1 89.56 75 ASP B C 1
ATOM 1581 O O . ASP B 1 75 ? -1.079 11.57 -10.617 1 89.56 75 ASP B O 1
ATOM 1585 N N . ASP B 1 76 ? -0.188 10.289 -9.078 1 90.94 76 ASP B N 1
ATOM 1586 C CA . ASP B 1 76 ? -0.958 9.125 -9.5 1 90.94 76 ASP B CA 1
ATOM 1587 C C . ASP B 1 76 ? -2.098 8.836 -8.523 1 90.94 76 ASP B C 1
ATOM 1589 O O . ASP B 1 76 ? -2.824 7.852 -8.68 1 90.94 76 ASP B O 1
ATOM 1593 N N . PHE B 1 77 ? -2.221 9.617 -7.477 1 94.19 77 PHE B N 1
ATOM 1594 C CA . PHE B 1 77 ? -3.297 9.422 -6.512 1 94.19 77 PHE B CA 1
ATOM 1595 C C . PHE B 1 77 ? -4.648 9.734 -7.137 1 94.19 77 PHE B C 1
ATOM 1597 O O . PHE B 1 77 ? -4.898 10.875 -7.547 1 94.19 77 PHE B O 1
ATOM 1604 N N . PRO B 1 78 ? -5.539 8.781 -7.094 1 90.81 78 PRO B N 1
ATOM 1605 C CA . PRO B 1 78 ? -6.766 8.945 -7.879 1 90.81 78 PRO B CA 1
ATOM 1606 C C . PRO B 1 78 ? -7.766 9.898 -7.23 1 90.81 78 PRO B C 1
ATOM 1608 O O . PRO B 1 78 ? -8.672 10.398 -7.898 1 90.81 78 PRO B O 1
ATOM 1611 N N . TYR B 1 79 ? -7.539 10.266 -5.938 1 90.69 79 TYR B N 1
ATOM 1612 C CA . TYR B 1 79 ? -8.539 11.07 -5.25 1 90.69 79 TYR B CA 1
ATOM 1613 C C . TYR B 1 79 ? -7.973 12.422 -4.844 1 90.69 79 TYR B C 1
ATOM 1615 O O . TYR B 1 79 ? -8.422 13.023 -3.865 1 90.69 79 TYR B O 1
ATOM 1623 N N . GLU B 1 80 ? -7.004 12.844 -5.566 1 88.62 80 GLU B N 1
ATOM 1624 C CA . GLU B 1 80 ? -6.305 14.078 -5.223 1 88.62 80 GLU B CA 1
ATOM 1625 C C . GLU B 1 80 ? -7.262 15.266 -5.191 1 88.62 80 GLU B C 1
ATOM 1627 O O . GLU B 1 80 ? -7.168 16.125 -4.312 1 88.62 80 GLU B O 1
ATOM 1632 N N . LYS B 1 81 ? -8.273 15.297 -6.113 1 87.88 81 LYS B N 1
ATOM 1633 C CA . LYS B 1 81 ? -9.172 16.438 -6.258 1 87.88 81 LYS B CA 1
ATOM 1634 C C . LYS B 1 81 ? -10.094 16.562 -5.051 1 87.88 81 LYS B C 1
ATOM 1636 O O . LYS B 1 81 ? -10.727 17.609 -4.848 1 87.88 81 LYS B O 1
ATOM 1641 N N . TYR B 1 82 ? -10.141 15.508 -4.246 1 90.56 82 TYR B N 1
ATOM 1642 C CA . TYR B 1 82 ? -11.086 15.5 -3.129 1 90.56 82 TYR B CA 1
ATOM 1643 C C . TYR B 1 82 ? -10.375 15.836 -1.821 1 90.56 82 TYR B C 1
ATOM 1645 O O . TYR B 1 82 ? -11.031 16.078 -0.803 1 90.56 82 TYR B O 1
ATOM 1653 N N . THR B 1 83 ? -9.086 15.812 -1.876 1 91.75 83 THR B N 1
ATOM 1654 C CA . THR B 1 83 ? -8.359 16.078 -0.641 1 91.75 83 THR B CA 1
ATOM 1655 C C . THR B 1 83 ? -8.5 17.547 -0.241 1 91.75 83 THR B C 1
ATOM 1657 O O . THR B 1 83 ? -8.539 18.422 -1.102 1 91.75 83 THR B O 1
ATOM 1660 N N . LEU B 1 84 ? -8.602 17.797 1.085 1 94.06 84 LEU B N 1
ATOM 1661 C CA . LEU B 1 84 ? -8.781 19.141 1.617 1 94.06 84 LEU B CA 1
ATOM 1662 C C . LEU B 1 84 ? -7.484 19.672 2.223 1 94.06 84 LEU B C 1
ATOM 1664 O O . LEU B 1 84 ? -7.277 20.891 2.295 1 94.06 84 LEU B O 1
ATOM 1668 N N . SER B 1 85 ? -6.664 18.781 2.711 1 96.69 85 SER B N 1
ATOM 1669 C CA . SER B 1 85 ? -5.379 19.094 3.332 1 96.69 85 SER B CA 1
ATOM 1670 C C . SER B 1 85 ? -4.383 17.953 3.117 1 96.69 85 SER B C 1
ATOM 1672 O O . SER B 1 85 ? -4.637 17.031 2.336 1 96.69 85 SER B O 1
ATOM 1674 N N . SER B 1 86 ? -3.166 18.016 3.791 1 97.38 86 SER B N 1
ATOM 1675 C CA . SER B 1 86 ? -2.154 16.969 3.686 1 97.38 86 SER B CA 1
ATOM 1676 C C . SER B 1 86 ? -2.402 15.859 4.695 1 97.38 86 SER B C 1
ATOM 1678 O O . SER B 1 86 ? -1.678 14.867 4.723 1 97.38 86 SER B O 1
ATOM 1680 N N . PHE B 1 87 ? -3.391 16.078 5.465 1 98.44 87 PHE B N 1
ATOM 1681 C CA . PHE B 1 87 ? -3.771 15.141 6.512 1 98.44 87 PHE B CA 1
ATOM 1682 C C . PHE B 1 87 ? -5.285 15.117 6.695 1 98.44 87 PHE B C 1
ATOM 1684 O O . PHE B 1 87 ? -5.84 15.961 7.402 1 98.44 87 PHE B O 1
ATOM 1691 N N . ASP B 1 88 ? -5.895 14.133 6.047 1 97.94 88 ASP B N 1
ATOM 1692 C CA . ASP B 1 88 ? -7.352 14.109 5.953 1 97.94 88 ASP B CA 1
ATOM 1693 C C . ASP B 1 88 ? -7.914 12.781 6.449 1 97.94 88 ASP B C 1
ATOM 1695 O O . ASP B 1 88 ? -7.273 11.742 6.309 1 97.94 88 ASP B O 1
ATOM 1699 N N . GLU B 1 89 ? -9.078 12.852 7.023 1 97.56 89 GLU B N 1
ATOM 1700 C CA . GLU B 1 89 ? -9.867 11.664 7.359 1 97.56 89 GLU B CA 1
ATOM 1701 C C . GLU B 1 89 ? -11.023 11.477 6.387 1 97.56 89 GLU B C 1
ATOM 1703 O O . GLU B 1 89 ? -11.688 12.445 6.008 1 97.56 89 GLU B O 1
ATOM 1708 N N . VAL B 1 90 ? -11.172 10.297 5.961 1 96.69 90 VAL B N 1
ATOM 1709 C CA . VAL B 1 90 ? -12.312 9.969 5.113 1 96.69 90 VAL B CA 1
ATOM 1710 C C . VAL B 1 90 ? -13.453 9.43 5.973 1 96.69 90 VAL B C 1
ATOM 1712 O O . V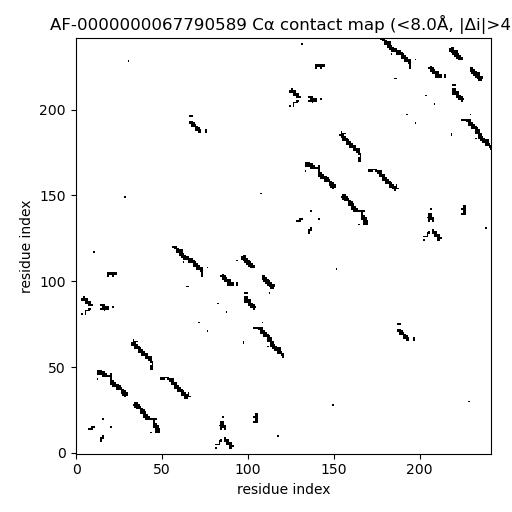AL B 1 90 ? -13.281 8.438 6.691 1 96.69 90 VAL B O 1
ATOM 1715 N N . ASP B 1 91 ? -14.578 10.047 5.84 1 93.19 91 ASP B N 1
ATOM 1716 C CA . ASP B 1 91 ? -15.734 9.594 6.605 1 93.19 91 ASP B CA 1
ATOM 1717 C C . ASP B 1 91 ? -16.219 8.234 6.113 1 93.19 91 ASP B C 1
ATOM 1719 O O . ASP B 1 91 ? -16.219 7.973 4.91 1 93.19 91 ASP B O 1
ATOM 1723 N N . GLY B 1 92 ? -16.531 7.379 7.008 1 89.31 92 GLY B N 1
ATOM 1724 C CA . GLY B 1 92 ? -17.047 6.062 6.688 1 89.31 92 GLY B CA 1
ATOM 1725 C C . GLY B 1 92 ? -17.234 5.18 7.906 1 89.31 92 GLY B C 1
ATOM 1726 O O . GLY B 1 92 ? -17.125 5.652 9.039 1 89.31 92 GLY B O 1
ATOM 1727 N N . LYS B 1 93 ? -17.812 4.02 7.57 1 88.06 93 LYS B N 1
ATOM 1728 C CA . LYS B 1 93 ? -17.953 3.002 8.609 1 88.06 93 LYS B CA 1
ATOM 1729 C C . LYS B 1 93 ? -16.766 2.039 8.602 1 88.06 93 LYS B C 1
ATOM 1731 O O . LYS B 1 93 ? -16.562 1.297 7.637 1 88.06 93 LYS B O 1
ATOM 1736 N N . TYR B 1 94 ? -15.977 2.15 9.602 1 91 94 TYR B N 1
ATOM 1737 C CA . TYR B 1 94 ? -14.828 1.271 9.758 1 91 94 TYR B CA 1
ATOM 1738 C C . TYR B 1 94 ? -14.953 0.429 11.023 1 91 94 TYR B C 1
ATOM 1740 O O . TYR B 1 94 ? -15.617 0.831 11.984 1 91 94 TYR B O 1
ATOM 1748 N N . LYS B 1 95 ? -14.469 -0.714 10.914 1 85.81 95 LYS B N 1
ATOM 1749 C CA . LYS B 1 95 ? -14.523 -1.606 12.07 1 85.81 95 LYS B CA 1
ATOM 1750 C C . LYS B 1 95 ? -13.609 -1.115 13.188 1 85.81 95 LYS B C 1
ATOM 1752 O O . LYS B 1 95 ? -12.594 -0.465 12.922 1 85.81 95 LYS B O 1
ATOM 1757 N N . LYS B 1 96 ? -14.023 -1.442 14.406 1 86.81 96 LYS B N 1
ATOM 1758 C CA . LYS B 1 96 ? -13.227 -1.117 15.586 1 86.81 96 LYS B CA 1
ATOM 1759 C C . LYS B 1 96 ? -12.922 0.376 15.641 1 86.81 96 LYS B C 1
ATOM 1761 O O . LYS B 1 96 ? -13.797 1.208 15.406 1 86.81 96 LYS B O 1
ATOM 1766 N N . ASN B 1 97 ? -11.906 0.953 16.047 1 85.94 97 ASN B N 1
ATOM 1767 C CA . ASN B 1 97 ? -11.469 2.34 16.172 1 85.94 97 ASN B CA 1
ATOM 1768 C C . ASN B 1 97 ? -10.609 2.764 14.984 1 85.94 97 ASN B C 1
ATOM 1770 O O . ASN B 1 97 ? -9.75 3.633 15.117 1 85.94 97 ASN B O 1
ATOM 1774 N N . ARG B 1 98 ? -10.969 2.104 13.898 1 94.88 98 ARG B N 1
ATOM 1775 C CA . ARG B 1 98 ? -10.18 2.416 12.711 1 94.88 98 ARG B CA 1
ATOM 1776 C C . ARG B 1 98 ? -10.742 3.627 11.977 1 94.88 98 ARG B C 1
ATOM 1778 O O . ARG B 1 98 ? -11.938 3.912 12.07 1 94.88 98 ARG B O 1
ATOM 1785 N N . LYS B 1 99 ? -9.883 4.332 11.414 1 96 99 LYS B N 1
ATOM 1786 C CA . LYS B 1 99 ? -10.203 5.422 10.5 1 96 99 LYS B CA 1
ATOM 1787 C C . LYS B 1 99 ? -9.453 5.27 9.18 1 96 99 LYS B C 1
ATOM 1789 O O . LYS B 1 99 ? -8.43 4.578 9.109 1 96 99 LYS B O 1
ATOM 1794 N N . ARG B 1 100 ? -9.992 5.816 8.234 1 97.62 100 ARG B N 1
ATOM 1795 C CA . ARG B 1 100 ? -9.266 5.945 6.977 1 97.62 100 ARG B CA 1
ATOM 1796 C C . ARG B 1 100 ? -8.617 7.324 6.859 1 97.62 100 ARG B C 1
ATOM 1798 O O . ARG B 1 100 ? -9.312 8.344 6.93 1 97.62 100 ARG B O 1
ATOM 1805 N N . VAL B 1 101 ? -7.383 7.332 6.738 1 98.19 101 VAL B N 1
ATOM 1806 C CA . VAL B 1 101 ? -6.609 8.57 6.715 1 98.19 101 VAL B CA 1
ATOM 1807 C C . VAL B 1 101 ? -5.844 8.672 5.398 1 98.19 101 VAL B C 1
ATOM 1809 O O . VAL B 1 101 ? -5.238 7.695 4.949 1 98.19 101 VAL B O 1
ATOM 1812 N N . ILE B 1 102 ? -5.949 9.773 4.812 1 98.12 102 ILE B N 1
ATOM 1813 C CA . ILE B 1 102 ? -5.121 10.125 3.66 1 98.12 102 ILE B CA 1
ATOM 1814 C C . ILE B 1 102 ? -4.02 11.086 4.09 1 98.12 102 ILE B C 1
ATOM 1816 O O . ILE B 1 102 ? -4.305 12.203 4.543 1 98.12 102 ILE B O 1
ATOM 1820 N N . LEU B 1 103 ? -2.781 10.656 4 1 98.44 103 LEU B N 1
ATOM 1821 C CA . LEU B 1 103 ? -1.614 11.477 4.309 1 98.44 103 LEU B CA 1
ATOM 1822 C C . LEU B 1 103 ? -0.841 11.82 3.041 1 98.44 103 LEU B C 1
ATOM 1824 O O . LEU B 1 103 ? -0.233 10.945 2.422 1 98.44 103 LEU B O 1
ATOM 1828 N N . SER B 1 104 ? -0.891 13.062 2.699 1 97.75 104 SER B N 1
ATOM 1829 C CA . SER B 1 104 ? -0.187 13.531 1.512 1 97.75 104 SER B CA 1
ATOM 1830 C C . SER B 1 104 ? 1.154 14.164 1.878 1 97.75 104 SER B C 1
ATOM 1832 O O . SER B 1 104 ? 1.201 15.172 2.584 1 97.75 104 SER B O 1
ATOM 1834 N N . THR B 1 105 ? 2.209 13.578 1.458 1 97.62 105 THR B N 1
ATOM 1835 C CA . THR B 1 105 ? 3.551 14.117 1.644 1 97.62 105 THR B CA 1
ATOM 1836 C C . THR B 1 105 ? 4.07 14.727 0.346 1 97.62 105 THR B C 1
ATOM 1838 O O . THR B 1 105 ? 3.346 14.797 -0.648 1 97.62 105 THR B O 1
ATOM 1841 N N . TYR B 1 106 ? 5.285 15.203 0.411 1 95 106 TYR B N 1
ATOM 1842 C CA . TYR B 1 106 ? 5.891 15.875 -0.735 1 95 106 TYR B CA 1
ATOM 1843 C C . TYR B 1 106 ? 5.824 15 -1.979 1 95 106 TYR B C 1
ATOM 1845 O O . TYR B 1 106 ? 5.355 15.438 -3.031 1 95 106 TYR B O 1
ATOM 1853 N N . ASP B 1 107 ? 6.184 13.672 -1.87 1 94.88 107 ASP B N 1
ATOM 1854 C CA . ASP B 1 107 ? 6.312 12.859 -3.078 1 94.88 107 ASP B CA 1
ATOM 1855 C C . ASP B 1 107 ? 5.285 11.734 -3.094 1 94.88 107 ASP B C 1
ATOM 1857 O O . ASP B 1 107 ? 5.027 11.133 -4.141 1 94.88 107 ASP B O 1
ATOM 1861 N N . HIS B 1 108 ? 4.684 11.438 -1.972 1 97.56 108 HIS B N 1
ATOM 1862 C CA . HIS B 1 108 ? 3.836 10.25 -1.891 1 97.56 108 HIS B CA 1
ATOM 1863 C C . HIS B 1 108 ? 2.545 10.547 -1.135 1 97.56 108 HIS B C 1
ATOM 1865 O O . HIS B 1 108 ? 2.484 11.492 -0.347 1 97.56 108 HIS B O 1
ATOM 1871 N N . VAL B 1 109 ? 1.557 9.773 -1.438 1 98.12 109 VAL B N 1
ATOM 1872 C CA . VAL B 1 109 ? 0.313 9.75 -0.676 1 98.12 109 VAL B CA 1
ATOM 1873 C C . VAL B 1 109 ? 0.122 8.375 -0.042 1 98.12 109 VAL B C 1
ATOM 1875 O O . VAL B 1 109 ? 0.267 7.348 -0.712 1 98.12 109 VAL B O 1
ATOM 1878 N N . PHE B 1 110 ? -0.155 8.383 1.231 1 98.62 110 PHE B N 1
ATOM 1879 C CA . PHE B 1 110 ? -0.546 7.176 1.955 1 98.62 110 PHE B CA 1
ATOM 1880 C C . PHE B 1 110 ? -2.045 7.172 2.232 1 98.62 110 PHE B C 1
ATOM 1882 O O . PHE B 1 110 ? -2.584 8.141 2.766 1 98.62 110 PHE B O 1
ATOM 1889 N N . ASP B 1 111 ? -2.715 6.195 1.812 1 98.25 111 ASP B N 1
ATOM 1890 C CA . ASP B 1 111 ? -4.121 5.93 2.096 1 98.25 111 ASP B CA 1
ATOM 1891 C C . ASP B 1 111 ? -4.281 4.695 2.984 1 98.25 111 ASP B C 1
ATOM 1893 O O . ASP B 1 111 ? -4.086 3.568 2.527 1 98.25 111 ASP B O 1
ATOM 1897 N N . ILE B 1 112 ? -4.629 4.957 4.25 1 98.38 112 ILE B N 1
ATOM 1898 C CA . ILE B 1 112 ? -4.488 3.904 5.25 1 98.38 112 ILE B CA 1
ATOM 1899 C C . ILE B 1 112 ? -5.785 3.771 6.047 1 98.38 112 ILE B C 1
ATOM 1901 O O . ILE B 1 112 ? -6.359 4.773 6.48 1 98.38 112 ILE B O 1
ATOM 1905 N N . VAL B 1 113 ? -6.246 2.602 6.223 1 97.69 113 VAL B N 1
ATOM 1906 C CA . VAL B 1 113 ? -7.305 2.287 7.176 1 97.69 113 VAL B CA 1
ATOM 1907 C C . VAL B 1 113 ? -6.707 1.604 8.406 1 97.69 113 VAL B C 1
ATOM 1909 O O . VAL B 1 113 ? -6.145 0.512 8.305 1 97.69 113 VAL B O 1
ATOM 1912 N N . GLY B 1 114 ? -6.746 2.201 9.523 1 97.69 114 GLY B N 1
ATOM 1913 C CA . GLY B 1 114 ? -6.188 1.696 10.766 1 97.69 114 GLY B CA 1
ATOM 1914 C C . GLY B 1 114 ? -6.398 2.635 11.938 1 97.69 114 GLY B C 1
ATOM 1915 O O . GLY B 1 114 ? -7.199 3.566 11.859 1 97.69 114 GLY B O 1
ATOM 1916 N N . SER B 1 115 ? -5.777 2.293 13.07 1 98.06 115 SER B N 1
ATOM 1917 C CA . SER B 1 115 ? -5.773 3.15 14.25 1 98.06 115 SER B CA 1
ATOM 1918 C C . SER B 1 115 ? -4.59 4.109 14.234 1 98.06 115 SER B C 1
ATOM 1920 O O . SER B 1 115 ? -3.445 3.689 14.039 1 98.06 115 SER B O 1
ATOM 1922 N N . LEU B 1 116 ? -4.848 5.316 14.508 1 98.25 116 LEU B N 1
ATOM 1923 C CA . LEU B 1 116 ? -3.83 6.344 14.328 1 98.25 116 LEU B CA 1
ATOM 1924 C C . LEU B 1 116 ? -3.393 6.918 15.664 1 98.25 116 LEU B C 1
ATOM 1926 O O . LEU B 1 116 ? -4.23 7.215 16.531 1 98.25 116 LEU B O 1
ATOM 1930 N N . GLU B 1 117 ? -2.137 7.051 15.852 1 98.31 117 GLU B N 1
ATOM 1931 C CA . GLU B 1 117 ? -1.51 7.812 16.922 1 98.31 117 GLU B CA 1
ATOM 1932 C C . GLU B 1 117 ? -0.455 8.773 16.375 1 98.31 117 GLU B C 1
ATOM 1934 O O . GLU B 1 117 ? 0.395 8.375 15.578 1 98.31 117 GLU B O 1
ATOM 1939 N N . LEU B 1 118 ? -0.523 10 16.781 1 98.56 118 LEU B N 1
ATOM 1940 C CA . LEU B 1 118 ? 0.502 10.969 16.422 1 98.56 118 LEU B CA 1
ATOM 1941 C C . LEU B 1 118 ? 1.554 11.086 17.516 1 98.56 118 LEU B C 1
ATOM 1943 O O . LEU B 1 118 ? 1.214 11.195 18.703 1 98.56 118 LEU B O 1
ATOM 1947 N N . LYS B 1 119 ? 2.764 11.023 17.141 1 98.5 119 LYS B N 1
ATOM 1948 C CA . LYS B 1 119 ? 3.873 11.25 18.062 1 98.5 119 LYS B CA 1
ATOM 1949 C C . LYS B 1 119 ? 4.648 12.516 17.703 1 98.5 119 LYS B C 1
ATOM 1951 O O . LYS B 1 119 ? 4.988 12.719 16.531 1 98.5 119 LYS B O 1
ATOM 1956 N N . TYR B 1 120 ? 4.852 13.258 18.703 1 97.44 120 TYR B N 1
ATOM 1957 C CA . TYR B 1 120 ? 5.594 14.508 18.531 1 97.44 120 TYR B CA 1
ATOM 1958 C C . TYR B 1 120 ? 6.941 14.438 19.234 1 97.44 120 TYR B C 1
ATOM 1960 O O . TYR B 1 120 ? 7.047 13.875 20.328 1 97.44 120 TYR B O 1
ATOM 1968 N N . GLU B 1 121 ? 8.008 14.859 18.594 1 87.12 121 GLU B N 1
ATOM 1969 C CA . GLU B 1 121 ? 9.312 14.938 19.234 1 87.12 121 GLU B CA 1
ATOM 1970 C C . GLU B 1 121 ? 9.57 16.344 19.781 1 87.12 121 GLU B C 1
ATOM 1972 O O . GLU B 1 121 ? 9.078 17.328 19.234 1 87.12 121 GLU B O 1
#

Solvent-accessible surface area (backbone atoms only — not comparable to full-atom values): 12695 Å² total; per-residue (Å²): 129,83,82,79,44,68,43,72,45,69,52,101,67,29,32,40,59,37,31,77,20,29,40,78,74,44,73,48,79,42,78,85,76,28,32,40,37,41,31,26,40,34,38,41,61,28,20,50,67,59,44,74,95,54,77,63,43,48,42,30,48,36,32,35,78,39,48,33,42,32,42,22,37,51,92,62,43,90,58,59,90,68,56,83,33,20,34,25,34,47,65,75,92,53,70,83,81,32,44,36,36,40,41,36,31,56,62,35,30,39,43,33,34,18,29,79,46,80,45,76,114,130,83,83,79,43,66,43,71,44,69,52,101,67,28,33,40,59,37,31,78,20,31,40,79,75,45,72,48,77,41,79,84,75,29,29,39,37,41,31,25,39,35,40,41,60,29,20,49,67,59,43,73,95,55,76,64,41,48,42,31,48,36,30,36,76,41,49,32,42,31,43,24,36,51,92,63,43,90,58,60,91,66,56,83,33,20,34,25,36,47,66,76,92,52,71,84,79,32,44,35,36,40,38,35,31,57,63,34,29,38,43,34,33,18,29,79,46,81,44,76,114

Secondary structure (DSSP, 8-state):
-----EEE-EETTEEE--GGGEEEEEEEEEETTEEEEEEEEE-GGGEES--TTPPPEEEEEEEEEEEEEEEEEGGG-TTGGG--SSEEEEPS--STT-EEEEEE-SSEEEEEEEEEEEEE-/-----EEE-EETTEEE--GGGEEEEEEEEEETTEEEEEEEEE-GGGEES--TTPPPEEEEEEEEEEEEEEEEEGGG-TTGGG--SSEEEE-S--STT-EEEEEE-SSEEEEEEEEEEEEE-

Foldseek 3Di:
DPPFDKDFDADVLATQADQAQWAWDDWDFDVVQTKIKTKTWGQQCRHVVRDPPDGTWIKMKIFGPWPDKDKDFPVPDPCNVVDRGQWMWTDDDDPDQWTWIWHRHPTMIMTITGHIDMDTD/DPPFDKDFDADVLATQADQAQWAWPDWDFDVVQTKIKTKTWGQQCRHVVRDPPDGTWIKMKIFGPWPDKDKDFPVPDPCNVVDRGQWMWTDDDDPDQWTWIWHRHPTMIMTITGHIDMDTD

Nearest PDB structures (foldseek):
  6h0a-assembly1_A  TM=3.272E-01  e=3.652E+00  Homo sapiens
  3srg-assembly1_A  TM=3.280E-01  e=4.519E+00  synthetic construct
  4q1u-assembly1_A  TM=3.239E-01  e=5.591E+00  hybrid
  4hhq-assembly1_A  TM=3.237E-01  e=7.296E+00  synthetic construct
  6h0a-assembly1_A  TM=3.273E-01  e=3.445E+00  Homo sapiens

pLDDT: mean 94.55, std 8.21, range [36.5, 98.81]

Radius of gyration: 19.3 Å; Cα contacts (8 Å, |Δi|>4): 619; chains: 2; bounding box: 36×66×39 Å

Sequence (242 aa):
MTDLKIKELDTKYGRIFSRDALIIRDYSIQLAPMMVNIKTSLSLRGCIPSIKDAPDVCIEFCFSDVENVSIYKIDDFPYEKYTLSSFDEVDGKYKKNRKRVILSTYDHVFDIVGSLELKYEMTDLKIKELDTKYGRIFSRDALIIRDYSIQLAPMMVNIKTSLSLRGCIPSIKDAPDVCIEFCFSDVENVSIYKIDDFPYEKYTLSSFDEVDGKYKKNRKRVILSTYDHVFDIVGSLELKYE

Organism: Pectobacterium atrosepticum (strain SCRI 1043 / ATCC BAA-672) (NCBI:txid218491)